Protein 9KPJ (pdb70)

Foldseek 3Di:
DVVVLVVLVVVVLVVQQVVFVVLVVVVVVLLVVLVVLVVVLLQPQVDPDDPVVNVVSQQVSCVVRVQFFKKFKDFPVDQPRGWIWGDDPPGIDIDHDNCSCVDPQQVVQQVVQFKAKADWDWDQGPVRHTFIWMKIKHFRADPVRPHGGIMMIITGGLVSCCVSAPDVDFFKFKADDQQQTCDGNPVVRHRPHCCVQVVVWNVVSVVVSVCQQVQAKDWDWDQHPVVSAIKIKIKGWAFSNHPGDDPNGGIMMMMGIDGSCVSVVVD

Solvent-accessible surface area: 13847 Å² total; per-residue (Å²): 133,94,208,68,85,84,107,35,53,98,100,15,22,159,57,3,53,68,59,2,79,140,29,2,109,79,0,62,28,31,5,76,105,6,36,86,33,2,22,85,6,51,107,64,0,25,102,153,49,159,82,89,94,7,5,81,40,0,62,87,8,0,117,82,12,82,14,1,5,0,2,10,0,15,11,101,121,79,140,64,0,44,0,7,0,10,69,37,120,144,89,15,94,69,53,121,43,106,71,21,3,132,50,123,58,0,88,60,0,6,174,46,92,33,52,0,21,17,114,16,64,85,64,146,17,42,88,58,52,93,29,0,0,0,26,1,4,8,8,0,40,40,126,123,64,133,110,20,32,0,0,0,17,0,6,1,8,0,46,30,0,46,85,7,0,34,127,141,94,77,39,2,24,0,7,0,40,161,0,53,0,0,16,5,42,60,183,70,9,31,48,83,50,7,52,86,22,20,149,75,25,79,171,9,6,85,60,9,41,71,16,10,142,109,38,55,128,23,40,21,61,19,92,8,38,106,48,136,81,86,7,0,15,0,2,16,15,11,95,2,5,8,197,34,159,14,136,27,19,95,12,4,0,0,4,7,30,59,32,32,67,106,17,33,121,158,115

Sequence (267 aa):
NSRVKEILKENTLRSMQDSLHFKVKEVQGVLENTYTSMGIVKEMLPKDTKREIKIHLLKNFILANSHVAGVSMFFKNREDLRLTLLRDNDTIKLMENPSLGNNPLAQKAMKNKEISKSLPYYRKMPNGAEVYGVDILLPLLNENAQEVVGALMVFISIDSFSNEITKNRSDLFLIGVKGKVLLSANKSLQDKPIAEIYKSVPKATNEVLTILENGSKATLEYLDPFSHKENFLAVETFKMLGKAESKDNLNWMIALIIEKDKVYEQV

Radius of gyration: 21.14 Å; Cα contacts (8 Å, |Δi|>4): 479; chains: 1; bounding box: 28×68×46 Å

Nearest PDB structures (foldseek):
  6e09-assembly1_A  TM=9.921E-01  e=9.652E-52  Helicobacter pylori SS1
  6e09-assembly1_D  TM=9.874E-01  e=4.717E-51  Helicobacter pylori SS1
  6e0a-assembly1_B  TM=9.853E-01  e=2.305E-50  Helicobacter pylori SS1
  6e09-assembly2_C  TM=9.854E-01  e=9.146E-49  Helicobacter pylori SS1
  6e0a-assembly1_A  TM=9.833E-01  e=3.695E-48  Helicobacter pylori SS1

B-factor: mean 37.5, std 19.99, range [10.76, 122.81]

Structure (mmCIF, N/CA/C/O backbone):
data_9KPJ
#
_entry.id   9KPJ
#
_cell.length_a   29.586
_cell.length_b   168.571
_cell.length_c   132.206
_cell.angle_alpha   90.00
_cell.angle_beta   90.00
_cell.angle_gamma   90.00
#
_symmetry.space_group_name_H-M   'C 2 2 21'
#
loop_
_entity.id
_entity.type
_entity.pdbx_description
1 polymer 'Methyl-accepting chemotaxis protein TlpA'
2 non-polymer INDOLE
3 non-polymer 1,2-ETHANEDIOL
4 water water
#
loop_
_atom_site.group_PDB
_atom_site.id
_atom_site.type_symbol
_atom_site.label_atom_id
_atom_site.label_alt_id
_atom_site.label_comp_id
_atom_site.label_asym_id
_atom_site.label_entity_id
_atom_site.label_seq_id
_atom_site.pdbx_PDB_ins_code
_atom_site.Cartn_x
_atom_site.Cartn_y
_atom_site.Cartn_z
_atom_site.occupancy
_atom_site.B_iso_or_equiv
_atom_site.auth_seq_id
_atom_site.auth_comp_id
_atom_site.auth_asym_id
_atom_site.auth_atom_id
_atom_site.pdbx_PDB_model_num
ATOM 1 N N . ASN A 1 25 ? -5.327 -67.941 35.049 1.00 68.02 4 ASN A N 1
ATOM 2 C CA . ASN A 1 25 ? -5.220 -67.531 33.651 1.00 73.74 4 ASN A CA 1
ATOM 3 C C . ASN A 1 25 ? -6.278 -66.480 33.312 1.00 78.29 4 ASN A C 1
ATOM 4 O O . ASN A 1 25 ? -6.094 -65.666 32.403 1.00 81.91 4 ASN A O 1
ATOM 9 N N . SER A 1 26 ? -7.400 -66.514 34.035 1.00 73.15 5 SER A N 1
ATOM 10 C CA . SER A 1 26 ? -8.319 -65.382 34.000 1.00 63.16 5 SER A CA 1
ATOM 11 C C . SER A 1 26 ? -7.649 -64.137 34.567 1.00 57.69 5 SER A C 1
ATOM 12 O O . SER A 1 26 ? -7.851 -63.021 34.067 1.00 48.18 5 SER A O 1
ATOM 15 N N . ARG A 1 27 ? -6.837 -64.310 35.612 1.00 55.63 6 ARG A N 1
ATOM 16 C CA . ARG A 1 27 ? -6.048 -63.198 36.114 1.00 60.95 6 ARG A CA 1
ATOM 17 C C . ARG A 1 27 ? -4.937 -62.814 35.147 1.00 54.87 6 ARG A C 1
ATOM 18 O O . ARG A 1 27 ? -4.481 -61.668 35.173 1.00 53.18 6 ARG A O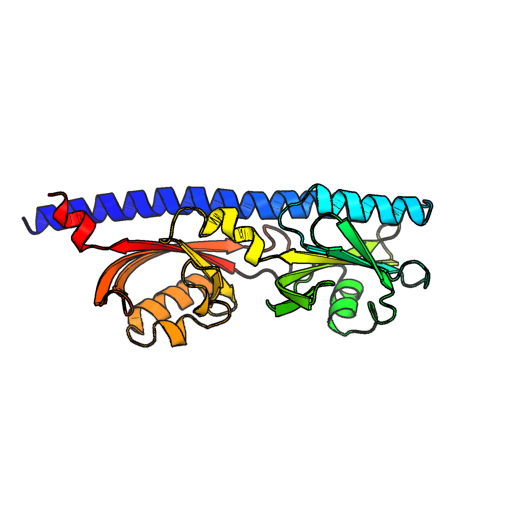 1
ATOM 26 N N . VAL A 1 28 ? -4.502 -63.744 34.293 1.00 51.85 7 VAL A N 1
ATOM 27 C CA . VAL A 1 28 ? -3.553 -63.410 33.232 1.00 50.86 7 VAL A CA 1
ATOM 28 C C . VAL A 1 28 ? -4.179 -62.419 32.258 1.00 45.24 7 VAL A C 1
ATOM 29 O O . VAL A 1 28 ? -3.620 -61.350 31.985 1.00 47.45 7 VAL A O 1
ATOM 33 N N . LYS A 1 29 ? -5.351 -62.765 31.721 1.00 45.83 8 LYS A N 1
ATOM 34 C CA . LYS A 1 29 ? -6.059 -61.868 30.816 1.00 45.22 8 LYS A CA 1
ATOM 35 C C . LYS A 1 29 ? -6.316 -60.513 31.464 1.00 40.57 8 LYS A C 1
ATOM 36 O O . LYS A 1 29 ? -6.190 -59.469 30.811 1.00 35.99 8 LYS A O 1
ATOM 42 N N . GLU A 1 30 ? -6.671 -60.504 32.752 1.00 33.26 9 GLU A N 1
ATOM 43 C CA . GLU A 1 30 ? -7.009 -59.240 33.389 1.00 30.04 9 GLU A CA 1
ATOM 44 C C . GLU A 1 30 ? -5.796 -58.316 33.451 1.00 24.23 9 GLU A C 1
ATOM 45 O O . GLU A 1 30 ? -5.920 -57.102 33.246 1.00 24.25 9 GLU A O 1
ATOM 51 N N . ILE A 1 31 ? -4.609 -58.869 33.703 1.00 30.28 10 ILE A N 1
ATOM 52 C CA . ILE A 1 31 ? -3.435 -57.999 33.786 1.00 35.59 10 ILE A CA 1
ATOM 53 C C . ILE A 1 31 ? -2.923 -57.615 32.389 1.00 28.79 10 ILE A C 1
ATOM 54 O O . ILE A 1 31 ? -2.402 -56.508 32.196 1.00 26.77 10 ILE A O 1
ATOM 59 N N . LEU A 1 32 ? -3.082 -58.501 31.404 1.00 28.89 11 LEU A N 1
ATOM 60 C CA . LEU A 1 32 ? -2.858 -58.144 30.007 1.00 30.36 11 LEU A CA 1
ATOM 61 C C . LEU A 1 32 ? -3.769 -57.005 29.583 1.00 21.29 11 LEU A C 1
ATOM 62 O O . LEU A 1 32 ? -3.327 -56.036 28.954 1.00 24.34 11 LEU A O 1
ATOM 67 N N . LYS A 1 33 ? -5.059 -57.129 29.896 1.00 18.70 12 LYS A N 1
ATOM 68 C CA . LYS A 1 33 ? -6.023 -56.094 29.547 1.00 20.70 12 LYS A CA 1
ATOM 69 C C . LYS A 1 33 ? -5.650 -54.750 30.165 1.00 22.29 12 LYS A C 1
ATOM 70 O O . LYS A 1 33 ? -5.702 -53.712 29.492 1.00 15.30 12 LYS A O 1
ATOM 76 N N . GLU A 1 34 ? -5.313 -54.740 31.461 1.00 19.93 13 GLU A N 1
ATOM 77 C CA . GLU A 1 34 ? -4.961 -53.483 32.118 1.00 19.47 13 GLU A CA 1
ATOM 78 C C . GLU A 1 34 ? -3.784 -52.819 31.414 1.00 18.85 13 GLU A C 1
ATOM 79 O O . GLU A 1 34 ? -3.803 -51.608 31.142 1.00 16.60 13 GLU A O 1
ATOM 85 N N . ASN A 1 35 ? -2.736 -53.606 31.149 1.00 19.29 14 ASN A N 1
ATOM 86 C CA . ASN A 1 35 ? -1.531 -53.113 30.490 1.00 23.95 14 ASN A CA 1
ATOM 87 C C . ASN A 1 35 ? -1.847 -52.552 29.112 1.00 22.26 14 ASN A C 1
ATOM 88 O O . ASN A 1 35 ? -1.366 -51.474 28.744 1.00 17.04 14 ASN A O 1
ATOM 93 N N . THR A 1 36 ? -2.662 -53.273 28.344 1.00 19.06 15 THR A N 1
ATOM 94 C CA . THR A 1 36 ? -3.041 -52.836 27.002 1.00 22.24 15 THR A CA 1
ATOM 95 C C . THR A 1 36 ? -3.867 -51.557 27.047 1.00 16.35 15 THR A C 1
ATOM 96 O O . THR A 1 36 ? -3.648 -50.635 26.255 1.00 20.60 15 THR A O 1
ATOM 100 N N . LEU A 1 37 ? -4.856 -51.505 27.947 1.00 16.31 16 LEU A N 1
ATOM 101 C CA . LEU A 1 37 ? -5.699 -50.323 28.058 1.00 14.40 16 LEU A CA 1
ATOM 102 C C . LEU A 1 37 ? -4.880 -49.094 28.450 1.00 15.27 16 LEU A C 1
ATOM 103 O O . LEU A 1 37 ? -5.065 -48.013 27.891 1.00 16.42 16 LEU A O 1
ATOM 108 N N . ARG A 1 38 ? -3.989 -49.232 29.433 1.00 13.42 17 ARG A N 1
ATOM 109 C CA . ARG A 1 38 ? -3.147 -48.099 29.821 1.00 20.41 17 ARG A CA 1
ATOM 110 C C . ARG A 1 38 ? -2.281 -47.610 28.655 1.00 18.69 17 ARG A C 1
ATOM 111 O O . ARG A 1 38 ? -2.177 -46.402 28.407 1.00 18.19 17 ARG A O 1
ATOM 119 N N . SER A 1 39 ? -1.623 -48.529 27.944 1.00 12.80 18 SER A N 1
ATOM 120 C CA . SER A 1 39 ? -0.803 -48.107 26.814 1.00 17.31 18 SER A CA 1
ATOM 121 C C . SER A 1 39 ? -1.634 -47.455 25.714 1.00 21.26 18 SER A C 1
ATOM 122 O O . SER A 1 39 ? -1.142 -46.538 25.050 1.00 17.59 18 SER A O 1
ATOM 125 N N . MET A 1 40 ? -2.895 -47.896 25.525 1.00 17.83 19 M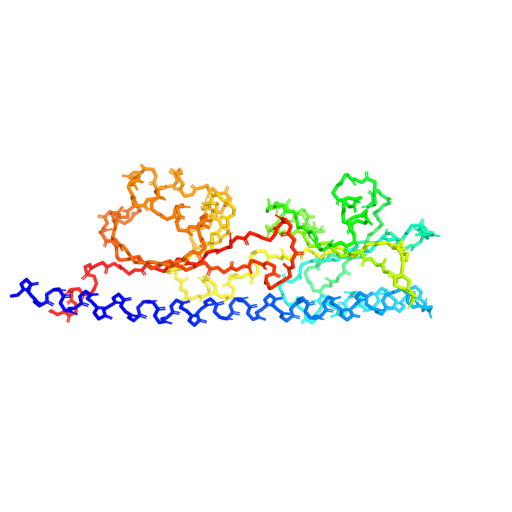ET A N 1
ATOM 126 C CA . MET A 1 40 ? -3.802 -47.244 24.574 1.00 15.52 19 MET A CA 1
ATOM 127 C C . MET A 1 40 ? -4.101 -45.824 25.000 1.00 16.80 19 MET A C 1
ATOM 128 O O . MET A 1 40 ? -4.121 -44.911 24.171 1.00 15.61 19 MET A O 1
ATOM 133 N N . GLN A 1 41 ? -4.316 -45.615 26.300 1.00 12.79 20 GLN A N 1
ATOM 134 C CA . GLN A 1 41 ? -4.556 -44.269 26.785 1.00 18.13 20 GLN A CA 1
ATOM 135 C C . GLN A 1 41 ? -3.331 -43.391 26.607 1.00 18.10 20 GLN A C 1
ATOM 136 O O . GLN A 1 41 ? -3.471 -42.217 26.250 1.00 16.79 20 GLN A O 1
ATOM 142 N N . ASP A 1 42 ? -2.128 -43.932 26.849 1.00 16.54 21 ASP A N 1
ATOM 143 C CA . ASP A 1 42 ? -0.899 -43.176 26.604 1.00 19.26 21 ASP A CA 1
ATOM 144 C C . ASP A 1 42 ? -0.756 -42.825 25.129 1.00 17.75 21 ASP A C 1
ATOM 145 O O . ASP A 1 42 ? -0.436 -41.684 24.773 1.00 18.12 21 ASP A O 1
ATOM 150 N N . SER A 1 43 ? -0.938 -43.815 24.259 1.00 11.96 22 SER A N 1
ATOM 151 C CA . SER A 1 43 ? -0.792 -43.590 22.826 1.00 15.36 22 SER A CA 1
ATOM 152 C C . SER A 1 43 ? -1.806 -42.579 22.325 1.00 15.20 22 SER A C 1
ATOM 153 O O . SER A 1 43 ? -1.488 -41.733 21.483 1.00 16.91 22 SER A O 1
ATOM 156 N N . LEU A 1 44 ? -3.037 -42.672 22.831 1.00 11.67 23 LEU A N 1
ATOM 157 C CA . LEU A 1 44 ? -4.104 -41.775 22.424 1.00 16.19 23 LEU A CA 1
ATOM 158 C C . LEU A 1 44 ? -3.826 -40.356 22.898 1.00 13.57 23 LEU A C 1
ATOM 159 O O . LEU A 1 44 ? -4.062 -39.394 22.160 1.00 18.06 23 LEU A O 1
ATOM 164 N N . HIS A 1 45 ? -3.306 -40.203 24.113 1.00 14.12 24 HIS A N 1
ATOM 165 C CA . HIS A 1 45 ? -3.026 -38.859 24.610 1.00 19.75 24 HIS A CA 1
ATOM 166 C C . HIS A 1 45 ? -1.941 -38.169 23.787 1.00 19.01 24 HIS A C 1
ATOM 167 O O . HIS A 1 45 ? -2.051 -36.969 23.484 1.00 20.51 24 HIS A O 1
ATOM 174 N N . PHE A 1 46 ? -0.892 -38.896 23.392 1.00 16.18 25 PHE A N 1
ATOM 175 C CA . PHE A 1 46 ? 0.106 -38.277 22.519 1.00 18.73 25 PHE A CA 1
ATOM 176 C C . PHE A 1 46 ? -0.520 -37.897 21.180 1.00 18.54 25 PHE A C 1
ATOM 177 O O . PHE A 1 46 ? -0.188 -36.854 20.600 1.00 18.21 25 PHE A O 1
ATOM 185 N N . LYS A 1 47 ? -1.444 -38.719 20.682 1.00 17.82 26 LYS A N 1
ATOM 186 C CA . LYS A 1 47 ? -2.092 -38.418 19.408 1.00 17.16 26 LYS A CA 1
ATOM 187 C C . LYS A 1 47 ? -2.996 -37.189 19.536 1.00 16.92 26 LYS A C 1
ATOM 188 O O . LYS A 1 47 ? -2.988 -36.312 18.658 1.00 21.29 26 LYS A O 1
ATOM 194 N N . VAL A 1 48 ? -3.759 -37.086 20.633 1.00 14.58 27 VAL A N 1
ATOM 195 C CA . VAL A 1 48 ? -4.553 -35.871 20.881 1.00 20.38 27 VAL A CA 1
ATOM 196 C C . VAL A 1 48 ? -3.658 -34.635 20.971 1.00 19.98 27 VAL A C 1
ATOM 197 O O . VAL A 1 48 ? -3.976 -33.564 20.424 1.00 20.08 27 VAL A O 1
ATOM 201 N N . LYS A 1 49 ? -2.538 -34.748 21.682 1.00 20.33 28 LYS A N 1
ATOM 202 C CA . LYS A 1 49 ? -1.609 -33.629 21.748 1.00 23.57 28 LYS A CA 1
ATOM 203 C C . LYS A 1 49 ? -1.117 -33.236 20.354 1.00 23.43 28 LYS A C 1
ATOM 204 O O . LYS A 1 49 ? -1.011 -32.049 20.045 1.00 20.64 28 LYS A O 1
ATOM 210 N N . GLU A 1 50 ? -0.867 -34.213 19.483 1.00 22.49 29 GLU A N 1
ATOM 211 C CA . GLU A 1 50 ? -0.430 -33.904 18.123 1.00 24.13 29 GLU A CA 1
ATOM 212 C C . GLU A 1 50 ? -1.498 -33.109 17.362 1.00 27.15 29 GLU A C 1
ATOM 213 O O . GLU A 1 50 ? -1.198 -32.086 16.731 1.00 21.95 29 GLU A O 1
ATOM 219 N N . VAL A 1 51 ? -2.753 -33.568 17.414 1.00 22.11 30 VAL A N 1
ATOM 220 C CA . VAL A 1 51 ? -3.848 -32.916 16.691 1.00 20.24 30 VAL A CA 1
ATOM 221 C C . VAL A 1 51 ? -4.135 -31.536 17.279 1.00 26.49 30 VAL A C 1
ATOM 222 O O . VAL A 1 51 ? -4.320 -30.554 16.542 1.00 26.34 30 VAL A O 1
ATOM 226 N N . GLN A 1 52 ? -4.168 -31.430 18.609 1.00 24.69 31 GLN A N 1
ATOM 227 C CA . GLN A 1 52 ? -4.326 -30.120 19.237 1.00 22.82 31 GLN A CA 1
ATOM 228 C C . GLN A 1 52 ? -3.243 -29.155 18.789 1.00 27.65 31 GLN A C 1
ATOM 229 O O . GLN A 1 52 ? -3.526 -27.985 18.509 1.00 31.08 31 GLN A O 1
ATOM 235 N N . GLY A 1 53 ? -1.993 -29.621 18.737 1.00 21.68 32 GLY A N 1
ATOM 236 C CA . GLY A 1 53 ? -0.903 -28.734 18.385 1.00 27.34 32 GLY A CA 1
ATOM 237 C C . GLY A 1 53 ? -1.011 -28.230 16.965 1.00 34.47 32 GLY A C 1
ATOM 238 O O . GLY A 1 53 ? -0.611 -27.096 16.671 1.00 30.19 32 GLY A O 1
ATOM 239 N N . VAL A 1 54 ? -1.549 -29.061 16.070 1.00 28.38 33 VAL A N 1
ATOM 240 C CA . VAL A 1 54 ? -1.818 -28.622 14.706 1.00 32.86 33 VAL A CA 1
ATOM 241 C C . VAL A 1 54 ? -2.838 -27.494 14.714 1.00 30.82 33 VAL A C 1
ATOM 242 O O . VAL A 1 54 ? -2.662 -26.475 14.044 1.00 26.94 33 VAL A O 1
ATOM 246 N N . LEU A 1 55 ? -3.927 -27.674 15.465 1.00 25.38 34 LEU A N 1
ATOM 247 C CA . LEU A 1 55 ? -4.950 -26.639 15.570 1.00 26.24 34 LEU A CA 1
ATOM 248 C C . LEU A 1 55 ? -4.390 -25.373 16.206 1.00 28.40 34 LEU A C 1
ATOM 249 O O . LEU A 1 55 ? -4.595 -24.273 15.687 1.00 23.30 34 LEU A O 1
ATOM 254 N N . GLU A 1 56 ? -3.677 -25.510 17.332 1.00 27.52 35 GLU A N 1
ATOM 255 C CA . GLU A 1 56 ? -3.144 -24.345 18.033 1.00 30.57 35 GLU A CA 1
ATOM 256 C C . GLU A 1 56 ? -2.212 -23.527 17.146 1.00 34.36 35 GLU A C 1
ATOM 257 O O . GLU A 1 56 ? -2.260 -22.290 17.160 1.00 32.81 35 GLU A O 1
ATOM 263 N N . ASN A 1 57 ? -1.342 -24.198 16.384 1.00 29.80 36 ASN A N 1
ATOM 264 C CA . ASN A 1 57 ? -0.443 -23.481 15.492 1.00 28.73 36 ASN A CA 1
ATOM 265 C C . ASN A 1 57 ? -1.222 -22.719 14.437 1.00 29.70 36 ASN A C 1
ATOM 266 O O . ASN A 1 57 ? -0.899 -21.566 14.134 1.00 28.84 36 ASN A O 1
ATOM 271 N N . THR A 1 58 ? -2.257 -23.345 13.873 1.00 24.66 37 THR A N 1
ATOM 272 C CA . THR A 1 58 ? -3.112 -22.640 12.925 1.00 31.97 37 THR A CA 1
ATOM 273 C C . THR A 1 58 ? -3.782 -21.436 13.575 1.00 30.97 37 THR A C 1
ATOM 274 O O . THR A 1 58 ? -3.794 -20.340 13.001 1.00 30.30 37 THR A O 1
ATOM 278 N N . TYR A 1 59 ? -4.310 -21.607 14.792 1.00 32.24 38 TYR A N 1
ATOM 279 C CA . TYR A 1 59 ? -4.929 -20.480 15.490 1.00 34.06 38 TYR A CA 1
ATOM 280 C C . TYR A 1 59 ? -3.931 -19.357 15.735 1.00 31.01 38 TYR A C 1
ATOM 281 O O . TYR A 1 59 ? -4.274 -18.173 15.604 1.00 35.25 38 TYR A O 1
ATOM 290 N N . THR A 1 60 ? -2.696 -19.701 16.119 1.00 29.03 39 THR A N 1
ATOM 291 C CA . THR A 1 60 ? -1.664 -18.677 16.277 1.00 33.61 39 THR A CA 1
ATOM 292 C C . THR A 1 60 ? -1.398 -17.966 14.956 1.00 35.25 39 THR A C 1
ATOM 293 O O . THR A 1 60 ? -1.270 -16.734 14.918 1.00 34.12 39 THR A O 1
ATOM 297 N N . SER A 1 61 ? -1.319 -18.726 13.860 1.00 29.82 40 SER A N 1
ATOM 298 C CA . SER A 1 61 ? -1.120 -18.114 12.556 1.00 32.09 40 SER A CA 1
ATOM 299 C C . SER A 1 61 ? -2.283 -17.201 12.199 1.00 33.02 40 SER A C 1
ATOM 300 O O . SER A 1 61 ? -2.078 -16.093 11.695 1.00 36.34 40 SER A O 1
ATOM 303 N N . MET A 1 62 ? -3.512 -17.648 12.463 1.00 33.72 41 MET A N 1
ATOM 304 C CA . MET A 1 62 ? -4.682 -16.809 12.226 1.00 32.88 41 MET A CA 1
ATOM 305 C C . MET A 1 62 ? -4.616 -15.524 13.037 1.00 33.91 41 MET A C 1
ATOM 306 O O . MET A 1 62 ? -4.968 -14.451 12.535 1.00 35.03 41 MET A O 1
ATOM 311 N N . GLY A 1 63 ? -4.198 -15.621 14.305 1.00 29.70 42 GLY A N 1
ATOM 312 C CA . GLY A 1 63 ? -4.083 -14.434 15.141 1.00 31.49 42 GLY A CA 1
ATOM 313 C C . GLY A 1 63 ? -3.160 -13.386 14.541 1.00 37.27 42 GLY A C 1
ATOM 314 O O . GLY A 1 63 ? -3.431 -12.184 14.625 1.00 35.12 42 GLY A O 1
ATOM 315 N N . ILE A 1 64 ? -2.072 -13.830 13.904 1.00 38.89 43 ILE A N 1
ATOM 316 C CA . ILE A 1 64 ? -1.132 -12.896 13.288 1.00 39.03 43 ILE A CA 1
ATOM 317 C C . ILE A 1 64 ? -1.730 -12.282 12.027 1.00 38.46 43 ILE A C 1
ATOM 318 O O . ILE A 1 64 ? -1.555 -11.088 11.756 1.00 38.43 43 ILE A O 1
ATOM 323 N N . VAL A 1 65 ? -2.431 -13.085 11.227 1.00 35.77 44 VAL A N 1
ATOM 324 C CA . VAL A 1 65 ? -3.119 -12.538 10.062 1.00 36.15 44 VAL A CA 1
ATOM 325 C C . VAL A 1 65 ? -4.188 -11.548 10.506 1.00 40.51 44 VAL A C 1
ATOM 326 O O . VAL A 1 65 ? -4.352 -10.471 9.910 1.00 39.41 44 VAL A O 1
ATOM 330 N N . LYS A 1 66 ? -4.900 -11.875 11.588 1.00 33.56 45 LYS A N 1
ATOM 331 C CA . LYS A 1 66 ? -5.970 -11.003 12.057 1.00 42.56 45 LYS A CA 1
ATOM 332 C C . LYS A 1 66 ? -5.452 -9.607 12.389 1.00 42.01 45 LYS A C 1
ATOM 333 O O . LYS A 1 66 ? -6.131 -8.611 12.115 1.00 45.01 45 LYS A O 1
ATOM 339 N N . GLU A 1 67 ? -4.243 -9.512 12.962 1.00 42.81 46 GLU A N 1
ATOM 340 C CA . GLU A 1 67 ? -3.652 -8.213 13.291 1.00 49.29 46 GLU A CA 1
ATOM 341 C C . GLU A 1 67 ? -3.150 -7.484 12.051 1.00 45.25 46 GLU A C 1
ATOM 342 O O . GLU A 1 67 ? -3.252 -6.256 11.968 1.00 45.23 46 GLU A O 1
ATOM 348 N N . MET A 1 68 ? -2.577 -8.215 11.096 1.00 41.56 47 MET A N 1
ATOM 349 C CA . MET A 1 68 ? -1.930 -7.566 9.964 1.00 47.45 47 MET A CA 1
ATOM 350 C C . MET A 1 68 ? -2.924 -7.108 8.901 1.00 44.60 47 MET A C 1
ATOM 351 O O . MET A 1 68 ? -2.704 -6.069 8.276 1.00 43.39 47 MET A O 1
ATOM 356 N N . LEU A 1 69 ? -4.013 -7.849 8.694 1.00 39.88 48 LEU A N 1
ATOM 357 C CA . LEU A 1 69 ? -4.949 -7.520 7.618 1.00 42.37 48 LEU A CA 1
ATOM 358 C C . LEU A 1 69 ? -5.543 -6.115 7.696 1.00 43.76 48 LEU A C 1
ATOM 359 O O . LEU A 1 69 ? -5.717 -5.502 6.624 1.00 39.04 48 LEU A O 1
ATOM 364 N N . PRO A 1 70 ? -5.904 -5.563 8.858 1.00 36.69 49 PRO A N 1
ATOM 365 C CA . PRO A 1 70 ? -6.561 -4.249 8.871 1.00 43.06 49 PRO A CA 1
ATOM 366 C C . PRO A 1 70 ? -5.611 -3.066 8.785 1.00 44.92 49 PRO A C 1
ATOM 367 O O . PRO A 1 70 ? -6.087 -1.927 8.730 1.00 45.16 49 PRO A O 1
ATOM 371 N N . LYS A 1 71 ? -4.299 -3.289 8.777 1.00 47.19 50 LYS A N 1
ATOM 372 C CA . LYS A 1 71 ? -3.357 -2.193 8.610 1.00 43.31 50 LYS A CA 1
ATOM 373 C C . LYS A 1 71 ? -3.406 -1.661 7.178 1.00 36.93 50 LYS A C 1
ATOM 374 O O . LYS A 1 71 ? -3.825 -2.348 6.245 1.00 36.58 50 LYS A O 1
ATOM 380 N N . ASP A 1 72 ? -2.959 -0.418 7.010 1.00 40.43 51 ASP A N 1
ATOM 381 C CA . ASP A 1 72 ? -2.994 0.238 5.709 1.00 34.50 51 ASP A CA 1
ATOM 382 C C . ASP A 1 72 ? -1.945 -0.380 4.791 1.00 40.66 51 ASP A C 1
ATOM 383 O O . ASP A 1 72 ? -0.773 0.007 4.831 1.00 45.58 51 ASP A O 1
ATOM 388 N N . THR A 1 73 ? -2.347 -1.361 3.981 1.00 39.16 52 THR A N 1
ATOM 389 C CA . THR A 1 73 ? -1.450 -2.037 3.053 1.00 35.58 52 THR A CA 1
ATOM 390 C C . THR A 1 73 ? -2.094 -2.089 1.672 1.00 39.07 52 THR A C 1
ATOM 391 O O . THR A 1 73 ? -3.298 -1.859 1.516 1.00 39.30 52 THR A O 1
ATOM 395 N N . LYS A 1 74 ? -1.269 -2.371 0.662 1.00 40.89 53 LYS A N 1
ATOM 396 C CA . LYS A 1 74 ? -1.789 -2.594 -0.681 1.00 34.67 53 LYS A CA 1
ATOM 397 C C . LYS A 1 74 ? -2.719 -3.799 -0.695 1.00 40.23 53 LYS A C 1
ATOM 398 O O . LYS A 1 74 ? -2.580 -4.732 0.106 1.00 32.80 53 LYS A O 1
ATOM 404 N N . ARG A 1 75 ? -3.684 -3.771 -1.619 1.00 40.85 54 ARG A N 1
ATOM 405 C CA . ARG A 1 75 ? -4.582 -4.910 -1.773 1.00 41.83 54 ARG A CA 1
ATOM 406 C C . ARG A 1 75 ? -3.798 -6.173 -2.107 1.00 43.67 54 ARG A C 1
ATOM 407 O O . ARG A 1 75 ? -4.061 -7.243 -1.547 1.00 42.25 54 ARG A O 1
ATOM 415 N N . GLU A 1 76 ? -2.797 -6.052 -2.987 1.00 45.52 55 GLU A N 1
ATOM 416 C CA . GLU A 1 76 ? -1.974 -7.196 -3.369 1.00 42.21 55 GLU A CA 1
ATOM 417 C C . GLU A 1 76 ? -1.165 -7.736 -2.192 1.00 39.66 55 GLU A C 1
ATOM 418 O O . GLU A 1 76 ? -0.917 -8.950 -2.111 1.00 34.22 55 GLU A O 1
ATOM 424 N N . ILE A 1 77 ? -0.734 -6.859 -1.282 1.00 37.92 56 ILE A N 1
ATOM 425 C CA . ILE A 1 77 ? -0.043 -7.323 -0.082 1.00 38.55 56 ILE A CA 1
ATOM 426 C C . ILE A 1 77 ? -0.978 -8.148 0.790 1.00 36.95 56 ILE A C 1
ATOM 427 O O . ILE A 1 77 ? -0.580 -9.186 1.336 1.00 35.92 56 ILE A O 1
ATOM 432 N N . LYS A 1 78 ? -2.225 -7.691 0.959 1.00 33.28 57 LYS A N 1
ATOM 433 C CA . LYS A 1 78 ? -3.205 -8.473 1.711 1.00 36.71 57 LYS A CA 1
ATOM 434 C C . LYS A 1 78 ? -3.438 -9.834 1.061 1.00 39.54 57 LYS A C 1
ATOM 435 O O . LYS A 1 78 ? -3.465 -10.866 1.744 1.00 34.67 57 LYS A O 1
ATOM 441 N N . ILE A 1 79 ? -3.612 -9.854 -0.264 1.00 34.12 58 ILE A N 1
ATOM 442 C CA . ILE A 1 79 ? -3.860 -11.120 -0.957 1.00 31.87 58 ILE A CA 1
ATOM 443 C C . ILE A 1 79 ? -2.694 -12.079 -0.751 1.00 36.21 58 ILE A C 1
ATOM 444 O O . ILE A 1 79 ? -2.884 -13.262 -0.433 1.00 37.47 58 ILE A O 1
ATOM 449 N N . HIS A 1 80 ? -1.467 -11.579 -0.918 1.00 36.42 59 HIS A N 1
ATOM 450 C CA . HIS A 1 80 ? -0.296 -12.436 -0.782 1.00 40.47 59 HIS A CA 1
ATOM 451 C C . HIS A 1 80 ? -0.109 -12.911 0.651 1.00 36.30 59 HIS A C 1
ATOM 452 O O . HIS A 1 80 ? 0.401 -14.019 0.870 1.00 36.99 59 HIS A O 1
ATOM 459 N N . LEU A 1 81 ? -0.529 -12.106 1.636 1.00 32.93 60 LEU A N 1
ATOM 460 C CA . LEU A 1 81 ? -0.506 -12.568 3.024 1.00 36.09 60 LEU A CA 1
ATOM 461 C C . LEU A 1 81 ? -1.449 -13.749 3.227 1.00 34.55 60 LEU A C 1
ATOM 462 O O . LEU A 1 81 ? -1.098 -14.731 3.895 1.00 34.14 60 LEU A O 1
ATOM 467 N N . LEU A 1 82 ? -2.654 -13.670 2.657 1.00 33.81 61 LEU A N 1
ATOM 468 C CA . LEU A 1 82 ? -3.607 -14.768 2.786 1.00 35.51 61 LEU A CA 1
ATOM 469 C C . LEU A 1 82 ? -3.141 -16.014 2.033 1.00 36.72 61 LEU A C 1
ATOM 470 O O . LEU A 1 82 ? -3.400 -17.142 2.483 1.00 32.41 61 LEU A O 1
ATOM 475 N N . LYS A 1 83 ? -2.459 -15.836 0.891 1.00 31.76 62 LYS A N 1
ATOM 476 C CA . LYS A 1 83 ? -1.899 -16.982 0.174 1.00 34.33 62 LYS A CA 1
ATOM 477 C C . LYS A 1 83 ? -0.813 -17.669 0.996 1.00 31.27 62 LYS A C 1
ATOM 478 O O . LYS A 1 83 ? -0.801 -18.898 1.129 1.00 35.27 62 LYS A O 1
ATOM 484 N N . ASN A 1 84 ? 0.125 -16.885 1.535 1.00 31.53 63 ASN A N 1
ATOM 485 C CA . ASN A 1 84 ? 1.198 -17.449 2.341 1.00 29.92 63 ASN A CA 1
ATOM 486 C C . ASN A 1 84 ? 0.640 -18.124 3.584 1.00 34.70 63 ASN A C 1
ATOM 487 O O . ASN A 1 84 ? 1.145 -19.170 4.009 1.00 34.97 63 ASN A O 1
ATOM 492 N N . PHE A 1 85 ? -0.412 -17.539 4.171 1.00 32.82 64 PHE A N 1
ATOM 493 C CA . PHE A 1 85 ? -1.087 -18.163 5.303 1.00 31.07 64 PHE A CA 1
ATOM 494 C C . PHE A 1 85 ? -1.542 -19.574 4.955 1.00 33.11 64 PHE A C 1
ATOM 495 O O . PHE A 1 85 ? -1.327 -20.512 5.728 1.00 29.34 64 PHE A O 1
ATOM 503 N N . ILE A 1 86 ? -2.181 -19.738 3.796 1.00 31.37 65 ILE A N 1
ATOM 504 C CA . ILE A 1 86 ? -2.604 -21.064 3.354 1.00 34.33 65 ILE A CA 1
ATOM 505 C C . ILE A 1 86 ? -1.389 -21.964 3.145 1.00 34.62 65 ILE A C 1
ATOM 506 O O . ILE A 1 86 ? -1.360 -23.115 3.596 1.00 28.58 65 ILE A O 1
ATOM 511 N N . LEU A 1 87 ? -0.357 -21.440 2.475 1.00 34.31 66 LEU A N 1
ATOM 512 C CA . LEU A 1 87 ? 0.833 -22.244 2.195 1.00 32.98 66 LEU A CA 1
ATOM 513 C C . LEU A 1 87 ? 1.514 -22.707 3.476 1.00 30.71 66 LEU A C 1
ATOM 514 O O . LEU A 1 87 ? 2.030 -23.827 3.537 1.00 27.65 66 LEU A O 1
ATOM 519 N N . ALA A 1 88 ? 1.537 -21.858 4.504 1.00 33.22 67 ALA A N 1
ATOM 520 C CA . ALA A 1 88 ? 2.167 -22.211 5.773 1.00 38.53 67 ALA A CA 1
ATOM 521 C C . ALA A 1 88 ? 1.320 -23.118 6.658 1.00 36.87 67 ALA A C 1
ATOM 522 O O . ALA A 1 88 ? 1.830 -23.592 7.679 1.00 39.31 67 ALA A O 1
ATOM 524 N N . ASN A 1 89 ? 0.053 -23.366 6.323 1.00 33.62 68 ASN A N 1
ATOM 525 C CA . ASN A 1 89 ? -0.830 -24.171 7.172 1.00 29.50 68 ASN A CA 1
ATOM 526 C C . ASN A 1 89 ? -1.463 -25.289 6.349 1.00 27.79 68 ASN A C 1
ATOM 527 O O . ASN A 1 89 ? -2.468 -25.075 5.661 1.00 24.87 68 ASN A O 1
ATOM 532 N N . SER A 1 90 ? -0.905 -26.495 6.453 1.00 26.27 69 SER A N 1
ATOM 533 C CA . SER A 1 90 ? -1.313 -27.582 5.575 1.00 24.48 69 SER A CA 1
ATOM 534 C C . SER A 1 90 ? -2.745 -28.038 5.829 1.00 26.15 69 SER A C 1
ATOM 535 O O . SER A 1 90 ? -3.328 -28.711 4.972 1.00 27.30 69 SER A O 1
ATOM 538 N N . HIS A 1 91 ? -3.319 -27.708 6.986 1.00 23.55 70 HIS A N 1
ATOM 539 C CA . HIS A 1 91 ? -4.663 -28.146 7.324 1.00 22.23 70 HIS A CA 1
ATOM 540 C C . HIS A 1 91 ? -5.712 -27.097 7.013 1.00 25.41 70 HIS A C 1
ATOM 541 O O . HIS A 1 91 ? -6.885 -27.293 7.338 1.00 24.30 70 HIS A O 1
ATOM 548 N N . VAL A 1 92 ? -5.313 -25.999 6.379 1.00 18.52 71 VAL A N 1
ATOM 549 C CA . VAL A 1 92 ? -6.222 -24.963 5.911 1.00 19.53 71 VAL A CA 1
ATOM 550 C C . VAL A 1 92 ? -6.404 -25.156 4.411 1.00 26.73 71 VAL A C 1
ATOM 551 O O . VAL A 1 92 ? -5.420 -25.256 3.666 1.00 27.50 71 VAL A O 1
ATOM 555 N N . ALA A 1 93 ? -7.658 -25.247 3.967 1.00 22.87 72 ALA A N 1
ATOM 556 C CA . ALA A 1 93 ? -7.942 -25.368 2.540 1.00 23.92 72 ALA A CA 1
ATOM 557 C C . ALA A 1 93 ? -8.465 -24.075 1.921 1.00 27.25 72 ALA A C 1
ATOM 558 O O . ALA A 1 93 ? -8.557 -23.982 0.689 1.00 26.59 72 ALA A O 1
ATOM 560 N N . GLY A 1 94 ? -8.800 -23.073 2.723 1.00 28.77 73 GLY A N 1
ATOM 561 C CA . GLY A 1 94 ? -9.285 -21.828 2.157 1.00 21.14 73 GLY A CA 1
ATOM 562 C C . GLY A 1 94 ? -9.316 -20.751 3.208 1.00 25.19 73 GLY A C 1
ATOM 563 O O . GLY A 1 94 ? -9.294 -21.036 4.407 1.00 25.88 73 GLY A O 1
ATOM 564 N N . VAL A 1 95 ? -9.358 -19.504 2.742 1.00 27.00 74 VAL A N 1
ATOM 565 C CA . VAL A 1 95 ? -9.469 -18.364 3.646 1.00 30.64 74 VAL A CA 1
ATOM 566 C C . VAL A 1 95 ? -10.225 -17.242 2.942 1.00 31.30 74 VAL A C 1
ATOM 567 O O . VAL A 1 95 ? -10.095 -17.034 1.729 1.00 26.63 74 VAL A O 1
ATOM 571 N N . SER A 1 96 ? -11.027 -16.516 3.709 1.00 27.04 75 SER A N 1
ATOM 572 C CA . SER A 1 96 ? -11.763 -15.385 3.173 1.00 26.20 75 SER A CA 1
ATOM 573 C C . SER A 1 96 ? -11.576 -14.187 4.085 1.00 30.55 75 SER A C 1
ATOM 574 O O . SER A 1 96 ? -11.298 -14.325 5.284 1.00 27.68 75 SER A O 1
ATOM 577 N N . MET A 1 97 ? -11.741 -13.007 3.497 1.00 28.02 76 MET A N 1
ATOM 578 C CA . MET A 1 97 ? -11.762 -11.774 4.256 1.00 32.65 76 MET A CA 1
ATOM 579 C C . MET A 1 97 ? -12.945 -10.943 3.793 1.00 34.91 76 MET A C 1
ATOM 580 O O . MET A 1 97 ? -13.336 -10.969 2.620 1.00 31.80 76 MET A O 1
ATOM 585 N N . PHE A 1 98 ? -13.524 -10.226 4.742 1.00 37.69 77 PHE A N 1
ATOM 586 C CA . PHE A 1 98 ? -14.638 -9.334 4.479 1.00 39.68 77 PHE A CA 1
ATOM 587 C C . PHE A 1 98 ? -14.368 -8.043 5.233 1.00 40.01 77 PHE A C 1
ATOM 588 O O . PHE A 1 98 ? -13.952 -8.085 6.395 1.00 37.39 77 PHE A O 1
ATOM 596 N N . PHE A 1 99 ? -14.571 -6.906 4.570 1.00 41.77 78 PHE A N 1
ATOM 597 C CA . PH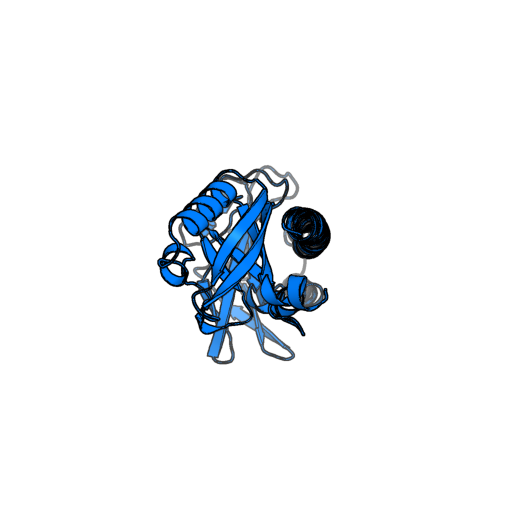E A 1 99 ? -14.446 -5.595 5.193 1.00 43.71 78 PHE A CA 1
ATOM 598 C C . PHE A 1 99 ? -15.757 -4.840 5.020 1.00 40.57 78 PHE A C 1
ATOM 599 O O . PHE A 1 99 ? -16.315 -4.811 3.918 1.00 42.86 78 PHE A O 1
ATOM 607 N N . LYS A 1 100 ? -16.246 -4.237 6.110 1.00 42.01 79 LYS A N 1
ATOM 608 C CA . LYS A 1 100 ? -17.505 -3.493 6.051 1.00 44.15 79 LYS A CA 1
ATOM 609 C C . LYS A 1 100 ? -17.407 -2.315 5.088 1.00 44.43 79 LYS A C 1
ATOM 610 O O . LYS A 1 100 ? -18.344 -2.042 4.328 1.00 46.68 79 LYS A O 1
ATOM 616 N N . ASN A 1 101 ? -16.278 -1.611 5.101 1.00 44.31 80 ASN A N 1
ATOM 617 C CA . ASN A 1 101 ? -16.124 -0.365 4.364 1.00 49.97 80 ASN A CA 1
ATOM 618 C C . ASN A 1 101 ? -15.455 -0.539 3.005 1.00 50.28 80 ASN A C 1
ATOM 619 O O . ASN A 1 101 ? -15.151 0.465 2.354 1.00 52.23 80 ASN A O 1
ATOM 624 N N . ARG A 1 102 ? -15.215 -1.771 2.553 1.00 45.40 81 ARG A N 1
ATOM 625 C CA . ARG A 1 102 ? -14.422 -1.978 1.337 1.00 49.37 81 ARG A CA 1
ATOM 626 C C . ARG A 1 102 ? -14.967 -3.149 0.520 1.00 45.09 81 ARG A C 1
ATOM 627 O O . ARG A 1 102 ? -14.731 -4.318 0.850 1.00 41.76 81 ARG A O 1
ATOM 635 N N . GLU A 1 103 ? -15.669 -2.828 -0.572 1.00 42.09 82 GLU A N 1
ATOM 636 C CA . GLU A 1 103 ? -16.144 -3.864 -1.486 1.00 44.62 82 GLU A CA 1
ATOM 637 C C . GLU A 1 103 ? -15.012 -4.552 -2.243 1.00 49.46 82 GLU A C 1
ATOM 638 O O . GLU A 1 103 ? -15.191 -5.691 -2.696 1.00 51.04 82 GLU A O 1
ATOM 644 N N . ASP A 1 104 ? -13.857 -3.899 -2.392 1.00 43.75 83 ASP A N 1
ATOM 645 C CA . ASP A 1 104 ? -12.723 -4.494 -3.090 1.00 39.45 83 ASP A CA 1
ATOM 646 C C . ASP A 1 104 ? -11.966 -5.522 -2.254 1.00 41.96 83 ASP A C 1
ATOM 647 O O . ASP A 1 104 ? -11.011 -6.122 -2.766 1.00 40.32 83 ASP A O 1
ATOM 652 N N . LEU A 1 105 ? -12.347 -5.735 -0.987 1.00 40.56 84 LEU A N 1
ATOM 653 C CA . LEU A 1 105 ? -11.681 -6.731 -0.151 1.00 39.79 84 LEU A CA 1
ATOM 654 C C . LEU A 1 105 ? -12.686 -7.752 0.370 1.00 43.60 84 LEU A C 1
ATOM 655 O O . LEU A 1 105 ? -12.704 -8.072 1.563 1.00 52.39 84 LEU A O 1
ATOM 660 N N . ARG A 1 106 ? -13.539 -8.252 -0.515 1.00 39.67 85 ARG A N 1
ATOM 661 C CA . ARG A 1 106 ? -14.505 -9.299 -0.200 1.00 43.71 85 ARG A CA 1
ATOM 662 C C . ARG A 1 106 ? -14.120 -10.484 -1.070 1.00 44.33 85 ARG A C 1
ATOM 663 O O . ARG A 1 106 ? -14.691 -10.723 -2.137 1.00 44.68 85 ARG A O 1
ATOM 671 N N . LEU A 1 107 ? -13.126 -11.229 -0.590 1.00 41.06 86 LEU A N 1
ATOM 672 C CA . LEU A 1 107 ? -12.336 -12.140 -1.396 1.00 36.65 86 LEU A CA 1
ATOM 673 C C . LEU A 1 107 ? -12.240 -13.480 -0.696 1.00 39.07 86 LEU A C 1
ATOM 674 O O . LEU A 1 107 ? -12.163 -13.546 0.537 1.00 31.72 86 LEU A O 1
ATOM 679 N N . THR A 1 108 ? -12.232 -14.539 -1.494 1.00 34.31 87 THR A N 1
ATOM 680 C CA . THR A 1 108 ? -12.077 -15.897 -1.005 1.00 33.95 87 THR A CA 1
ATOM 681 C C . THR A 1 108 ? -10.927 -16.548 -1.756 1.00 36.99 87 THR A C 1
ATOM 682 O O . THR A 1 108 ? -10.807 -16.391 -2.974 1.00 35.63 87 THR A O 1
ATOM 686 N N . LEU A 1 109 ? -10.075 -17.257 -1.028 1.00 32.83 88 LEU A N 1
ATOM 687 C CA . LEU A 1 109 ? -8.941 -17.962 -1.607 1.00 31.64 88 LEU A CA 1
ATOM 688 C C . LEU A 1 109 ? -9.070 -19.432 -1.248 1.00 33.10 88 LEU A C 1
ATOM 689 O O . LEU A 1 109 ? -9.274 -19.766 -0.078 1.00 29.42 88 LEU A O 1
ATOM 694 N N . LEU A 1 110 ? -8.973 -20.304 -2.249 1.00 29.00 89 LEU A N 1
ATOM 695 C CA . LEU A 1 110 ? -9.130 -21.738 -2.043 1.00 26.64 89 LEU A CA 1
ATOM 696 C C . LEU A 1 110 ? -7.950 -22.458 -2.662 1.00 27.87 89 LEU A C 1
ATOM 697 O O . LEU A 1 110 ? -7.458 -22.044 -3.715 1.00 26.49 89 LEU A O 1
ATOM 702 N N . ARG A 1 111 ? -7.495 -23.530 -2.008 1.00 24.46 90 ARG A N 1
ATOM 703 C CA . ARG A 1 111 ? -6.513 -24.390 -2.644 1.00 29.15 90 ARG A CA 1
ATOM 704 C C . ARG A 1 111 ? -7.071 -24.902 -3.956 1.00 28.65 90 ARG A C 1
ATOM 705 O O . ARG A 1 111 ? -8.248 -25.269 -4.051 1.00 22.91 90 ARG A O 1
ATOM 713 N N . ASP A 1 112 ? -6.211 -24.920 -4.967 1.00 23.81 91 ASP A N 1
ATOM 714 C CA . ASP A 1 112 ? -6.560 -25.324 -6.309 1.00 24.50 91 ASP A CA 1
ATOM 715 C C . ASP A 1 112 ? -5.416 -26.207 -6.819 1.00 23.78 91 ASP A C 1
ATOM 716 O O . ASP A 1 112 ? -4.686 -25.851 -7.750 1.00 23.75 91 ASP A O 1
ATOM 721 N N . ASN A 1 113 ? -5.260 -27.358 -6.168 1.00 29.10 92 ASN A N 1
ATOM 722 C CA . ASN A 1 113 ? -4.132 -28.265 -6.365 1.00 30.26 92 ASN A CA 1
ATOM 723 C C . ASN A 1 113 ? -2.824 -27.522 -6.094 1.00 31.33 92 ASN A C 1
ATOM 724 O O . ASN A 1 113 ? -2.573 -27.135 -4.952 1.00 28.87 92 ASN A O 1
ATOM 729 N N . ASP A 1 114 ? -1.988 -27.289 -7.110 1.00 33.36 93 ASP A N 1
ATOM 730 C CA . ASP A 1 114 ? -0.690 -26.676 -6.847 1.00 32.35 93 ASP A CA 1
ATOM 731 C C . ASP A 1 114 ? -0.769 -25.186 -6.547 1.00 33.16 93 ASP A C 1
ATOM 732 O O . ASP A 1 114 ? 0.175 -24.642 -5.967 1.00 31.28 93 ASP A O 1
ATOM 737 N N . THR A 1 115 ? -1.842 -24.510 -6.934 1.00 29.92 94 THR A N 1
ATOM 738 C CA . THR A 1 115 ? -1.935 -23.073 -6.731 1.00 30.78 94 THR A CA 1
ATOM 739 C C . THR A 1 115 ? -3.088 -22.735 -5.782 1.00 30.68 94 THR A C 1
ATOM 740 O O . THR A 1 115 ? -3.760 -23.611 -5.225 1.00 26.97 94 THR A O 1
ATOM 744 N N . ILE A 1 116 ? -3.292 -21.435 -5.593 1.00 29.89 95 ILE A N 1
ATOM 745 C CA . ILE A 1 116 ? -4.364 -20.905 -4.766 1.00 32.42 95 ILE A CA 1
ATOM 746 C C . ILE A 1 116 ? -5.214 -19.998 -5.644 1.00 33.68 95 ILE A C 1
ATOM 747 O O . ILE A 1 116 ? -4.699 -19.061 -6.268 1.00 31.22 95 ILE A O 1
ATOM 752 N N . LYS A 1 117 ? -6.506 -20.285 -5.714 1.00 32.16 96 LYS A N 1
ATOM 753 C CA . LYS A 1 117 ? -7.392 -19.558 -6.608 1.00 28.32 96 LYS A CA 1
ATOM 754 C C . LYS A 1 117 ? -8.078 -18.425 -5.859 1.00 36.19 96 LYS A C 1
ATOM 755 O O . LYS A 1 117 ? -8.567 -18.614 -4.737 1.00 28.00 96 LYS A O 1
ATOM 761 N N . LEU A 1 118 ? -8.0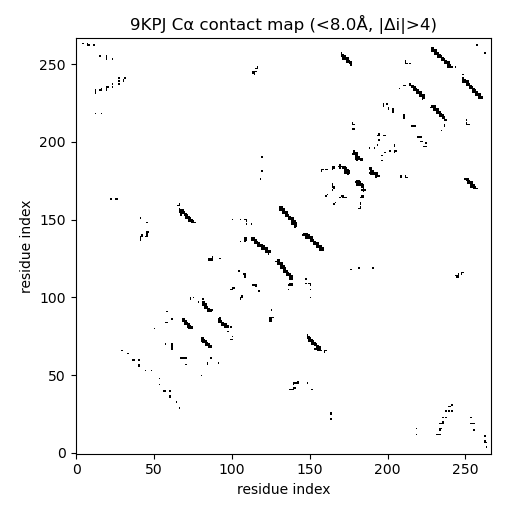98 -17.250 -6.481 1.00 33.46 97 LEU A N 1
ATOM 762 C CA . LEU A 1 118 ? -8.769 -16.071 -5.958 1.00 32.40 97 LEU A CA 1
ATOM 763 C C . LEU A 1 118 ? -10.158 -15.952 -6.577 1.00 35.04 97 LEU A C 1
ATOM 764 O O . LEU A 1 118 ? -10.317 -16.106 -7.790 1.00 34.26 97 LEU A O 1
ATOM 769 N N . MET A 1 119 ? -11.159 -15.663 -5.743 1.00 35.71 98 MET A N 1
ATOM 770 C CA . MET A 1 119 ? -12.529 -15.487 -6.205 1.00 37.19 98 MET A CA 1
ATOM 771 C C . MET A 1 119 ? -13.205 -14.359 -5.439 1.00 41.95 98 MET A C 1
ATOM 772 O O . MET A 1 119 ? -12.963 -14.168 -4.244 1.00 34.79 98 MET A O 1
ATOM 777 N N . GLU A 1 120 ? -14.055 -13.615 -6.152 1.00 40.95 99 GLU A N 1
ATOM 778 C CA . GLU A 1 120 ? -14.931 -12.624 -5.545 1.00 43.97 99 GLU A CA 1
ATOM 779 C C . GLU A 1 120 ? -16.089 -13.306 -4.820 1.00 48.58 99 GLU A C 1
ATOM 780 O O . GLU A 1 120 ? -16.700 -14.247 -5.335 1.00 49.76 99 GLU A O 1
ATOM 786 N N . ASN A 1 121 ? -16.401 -12.815 -3.625 1.00 45.43 100 ASN A N 1
ATOM 787 C CA . ASN A 1 121 ? -17.461 -13.385 -2.794 1.00 50.13 100 ASN A CA 1
ATOM 788 C C . ASN A 1 121 ? -18.221 -12.237 -2.132 1.00 60.38 100 ASN A C 1
ATOM 789 O O . ASN A 1 121 ? -18.051 -11.960 -0.944 1.00 60.17 100 ASN A O 1
ATOM 794 N N . PRO A 1 122 ? -19.080 -11.555 -2.898 1.00 64.54 101 PRO A N 1
ATOM 795 C CA . PRO A 1 122 ? -19.649 -10.292 -2.386 1.00 67.04 101 PRO A CA 1
ATOM 796 C C . PRO A 1 122 ? -20.652 -10.470 -1.255 1.00 66.74 101 PRO A C 1
ATO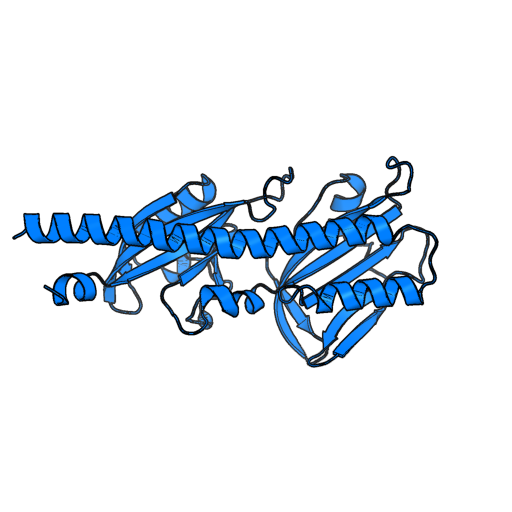M 797 O O . PRO A 1 122 ? -20.806 -9.548 -0.443 1.00 65.53 101 PRO A O 1
ATOM 801 N N . SER A 1 123 ? -21.339 -11.610 -1.163 1.00 68.48 102 SER A N 1
ATOM 802 C CA . SER A 1 123 ? -22.287 -11.850 -0.080 1.00 74.44 102 SER A CA 1
ATOM 803 C C . SER A 1 123 ? -21.614 -12.401 1.177 1.00 65.30 102 SER A C 1
ATOM 804 O O . SER A 1 123 ? -22.308 -12.890 2.079 1.00 68.95 102 SER A O 1
ATOM 807 N N . LEU A 1 124 ? -20.282 -12.300 1.254 1.00 54.77 103 LEU A N 1
ATOM 808 C CA . LEU A 1 124 ? -19.502 -12.923 2.321 1.00 50.66 103 LEU A CA 1
ATOM 809 C C . LEU A 1 124 ? -19.923 -12.443 3.704 1.00 57.87 103 LEU A C 1
ATOM 810 O O . LEU A 1 124 ? -19.876 -13.217 4.668 1.00 60.23 103 LEU A O 1
ATOM 815 N N . GLY A 1 125 ? -20.318 -11.175 3.832 1.00 56.87 104 GLY A N 1
ATOM 816 C CA . GLY A 1 125 ? -20.776 -10.667 5.111 1.00 58.86 104 GLY A CA 1
ATOM 817 C C . GLY A 1 125 ? -22.267 -10.753 5.358 1.00 53.75 104 GLY A C 1
ATOM 818 O O . GLY A 1 125 ? -22.707 -10.558 6.496 1.00 56.08 104 GLY A O 1
ATOM 819 N N . ASN A 1 126 ? -23.057 -11.052 4.323 1.00 51.85 105 ASN A N 1
ATOM 820 C CA . ASN A 1 126 ? -24.514 -10.992 4.388 1.00 57.66 105 ASN A CA 1
ATOM 821 C C . ASN A 1 126 ? -25.139 -12.338 4.752 1.00 63.44 105 ASN A C 1
ATOM 822 O O . ASN A 1 126 ? -26.166 -12.729 4.178 1.00 63.92 105 ASN A O 1
ATOM 827 N N . ASN A 1 127 ? -24.531 -13.068 5.678 1.00 65.18 106 ASN A N 1
ATOM 828 C CA . ASN A 1 127 ? -25.104 -14.286 6.211 1.00 67.92 106 ASN A CA 1
ATOM 829 C C . ASN A 1 127 ? -25.226 -14.161 7.725 1.00 68.61 106 ASN A C 1
ATOM 830 O O . ASN A 1 127 ? -24.474 -13.405 8.349 1.00 65.95 106 ASN A O 1
ATOM 835 N N . PRO A 1 128 ? -26.175 -14.867 8.343 1.00 70.53 107 PRO A N 1
ATOM 836 C CA . PRO A 1 128 ? -26.350 -14.720 9.797 1.00 69.45 107 PRO A CA 1
ATOM 837 C C . PRO A 1 128 ? -25.144 -15.171 10.614 1.00 61.65 107 PRO A C 1
ATOM 838 O O . PRO A 1 128 ? -24.924 -14.644 11.713 1.00 51.76 107 PRO A O 1
ATOM 842 N N . LEU A 1 129 ? -24.345 -16.116 10.112 1.00 59.18 108 LEU A N 1
ATOM 843 C CA . LEU A 1 129 ? -23.206 -16.597 10.890 1.00 64.58 108 LEU A CA 1
ATOM 844 C C . LEU A 1 129 ? -22.058 -15.591 10.909 1.00 60.94 108 LEU A C 1
ATOM 845 O O . LEU A 1 129 ? -21.420 -15.396 11.950 1.00 60.84 108 LEU A O 1
ATOM 850 N N . ALA A 1 130 ? -21.767 -14.961 9.766 1.00 52.66 109 ALA A N 1
ATOM 851 C CA . ALA A 1 130 ? -20.729 -13.935 9.732 1.00 49.91 109 ALA A CA 1
ATOM 852 C C . ALA A 1 130 ? -21.093 -12.764 10.632 1.00 48.98 109 ALA A C 1
ATOM 853 O O . ALA A 1 130 ? -20.239 -12.228 11.348 1.00 46.03 109 ALA A O 1
ATOM 855 N N . GLN A 1 131 ? -22.365 -12.364 10.614 1.00 54.36 110 GLN A N 1
ATOM 856 C CA . GLN A 1 131 ? -22.816 -11.267 11.457 1.00 61.06 110 GLN A CA 1
ATOM 857 C C . GLN A 1 131 ? -22.698 -11.626 12.930 1.00 67.69 110 GLN A C 1
ATOM 858 O O . GLN A 1 131 ? -22.352 -10.776 13.758 1.00 72.92 110 GLN A O 1
ATOM 864 N N . LYS A 1 132 ? -22.985 -12.884 13.271 1.00 68.31 111 LYS A N 1
ATOM 865 C CA . LYS A 1 132 ? -22.800 -13.364 14.638 1.00 71.23 111 LYS A CA 1
ATOM 866 C C . LYS A 1 132 ? -21.395 -13.058 15.144 1.00 67.45 111 LYS A C 1
ATOM 867 O O . LYS A 1 132 ? -21.224 -12.424 16.190 1.00 63.48 111 LYS A O 1
ATOM 873 N N . ALA A 1 133 ? -20.375 -13.476 14.392 1.00 67.40 112 ALA A N 1
ATOM 874 C CA . ALA A 1 133 ? -18.998 -13.243 14.815 1.00 70.47 112 ALA A CA 1
ATOM 875 C C . ALA A 1 133 ? -18.702 -11.753 14.971 1.00 70.96 112 ALA A C 1
ATOM 876 O O . ALA A 1 133 ? -17.983 -11.349 15.893 1.00 73.98 112 ALA A O 1
ATOM 878 N N . MET A 1 134 ? -19.255 -10.917 14.094 1.00 66.49 113 MET A N 1
ATOM 879 C CA . MET A 1 134 ? -18.891 -9.505 14.121 1.00 63.64 113 MET A CA 1
ATOM 880 C C . MET A 1 134 ? -19.640 -8.730 15.197 1.00 68.86 113 MET A C 1
ATOM 881 O O . MET A 1 134 ? -19.102 -7.756 15.740 1.00 67.37 113 MET A O 1
ATOM 886 N N . LYS A 1 135 ? -20.873 -9.132 15.506 1.00 71.90 114 LYS A N 1
ATOM 887 C CA . LYS A 1 135 ? -21.596 -8.513 16.610 1.00 77.51 114 LYS A CA 1
ATOM 888 C C . LYS A 1 135 ? -20.991 -8.918 17.948 1.00 77.93 114 LYS A C 1
ATOM 889 O O . LYS A 1 135 ? -20.840 -8.083 18.847 1.00 79.02 114 LYS A O 1
ATOM 895 N N . ASN A 1 136 ? -20.609 -10.189 18.082 1.00 79.80 115 ASN A N 1
ATOM 896 C CA . ASN A 1 136 ? -20.155 -10.743 19.353 1.00 82.42 115 ASN A CA 1
ATOM 897 C C . ASN A 1 136 ? -18.733 -10.339 19.719 1.00 81.57 115 ASN A C 1
ATOM 898 O O . ASN A 1 136 ? -18.386 -10.379 20.904 1.00 81.89 115 ASN A O 1
ATOM 903 N N . LYS A 1 137 ? -17.905 -9.970 18.737 1.00 78.03 116 LYS A N 1
ATOM 904 C CA . LYS A 1 137 ? -16.471 -9.748 18.952 1.00 78.59 116 LYS A CA 1
ATOM 905 C C . LYS A 1 137 ? -15.779 -11.009 19.474 1.00 80.63 116 LYS A C 1
ATOM 906 O O . LYS A 1 137 ? -14.833 -10.932 20.260 1.00 81.06 116 LYS A O 1
ATOM 912 N N . GLU A 1 138 ? -16.243 -12.182 19.040 1.00 82.31 117 GLU A N 1
ATOM 913 C CA . GLU A 1 138 ? -15.678 -13.437 19.521 1.00 84.53 117 GLU A CA 1
ATOM 914 C C . GLU A 1 138 ? -15.494 -14.420 18.370 1.00 78.59 117 GLU A C 1
ATOM 915 O O . GLU A 1 138 ? -16.126 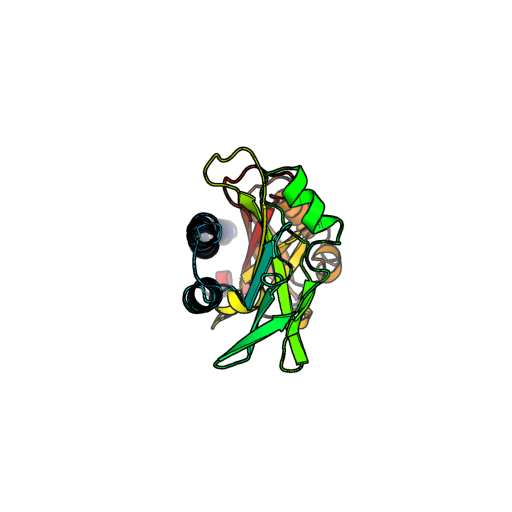-14.312 17.315 1.00 80.19 117 GLU A O 1
ATOM 921 N N . ILE A 1 139 ? -14.610 -15.393 18.601 1.00 65.25 118 ILE A N 1
ATOM 922 C CA . ILE A 1 139 ? -14.355 -16.440 17.624 1.00 57.70 118 ILE A CA 1
ATOM 923 C C . ILE A 1 139 ? -15.598 -17.302 17.462 1.00 52.53 118 ILE A C 1
ATOM 924 O O . ILE A 1 139 ? -16.255 -17.667 18.444 1.00 53.08 118 ILE A O 1
ATOM 929 N N . SER A 1 140 ? -15.932 -17.626 16.215 1.00 44.45 119 SER A N 1
ATOM 930 C CA . SER A 1 140 ? -17.086 -18.452 15.900 1.00 43.29 119 SER A CA 1
ATOM 931 C C . SER A 1 140 ? -16.670 -19.591 14.977 1.00 41.71 119 SER A C 1
ATOM 932 O O . SER A 1 140 ? -15.622 -19.550 14.326 1.00 38.08 119 SER A O 1
ATOM 935 N N . LYS A 1 141 ? -17.533 -20.603 14.914 1.00 41.25 120 LYS A N 1
ATOM 936 C CA . LYS A 1 141 ? -17.251 -21.856 14.235 1.00 42.09 120 LYS A CA 1
ATOM 937 C C . LYS A 1 141 ? -18.525 -22.362 13.576 1.00 41.14 120 LYS A C 1
ATOM 938 O O . LYS A 1 141 ? -19.607 -22.264 14.160 1.00 47.12 120 LYS A O 1
ATOM 944 N N . SER A 1 142 ? -18.398 -22.885 12.357 1.00 34.03 121 SER A N 1
ATOM 945 C CA . SER A 1 142 ? -19.495 -23.563 11.679 1.00 29.75 121 SER A CA 1
ATOM 946 C C . SER A 1 142 ? -19.556 -25.030 12.094 1.00 34.37 121 SER A C 1
ATOM 947 O O . SER A 1 142 ? -18.689 -25.545 12.798 1.00 30.57 121 SER A O 1
ATOM 950 N N . LEU A 1 143 ? -20.578 -25.707 11.632 1.00 37.39 122 LEU A N 1
ATOM 951 C CA . LEU A 1 143 ? -20.592 -27.154 11.740 1.00 35.13 122 LEU A CA 1
ATOM 952 C C . LEU A 1 143 ? -19.879 -27.770 10.538 1.00 30.61 122 LEU A C 1
ATOM 953 O O . LEU A 1 143 ? -19.629 -27.087 9.537 1.00 24.80 122 LEU A O 1
ATOM 958 N N . PRO A 1 144 ? -19.499 -29.047 10.603 1.00 29.01 123 PRO A N 1
ATOM 959 C CA . PRO A 1 144 ? -18.767 -29.637 9.475 1.00 22.76 123 PRO A CA 1
ATOM 960 C C . PRO A 1 144 ? -19.628 -29.675 8.225 1.00 27.64 123 PRO A C 1
ATOM 961 O O . PRO A 1 144 ? -20.836 -29.908 8.292 1.00 28.07 123 PRO A O 1
ATOM 965 N N . TYR A 1 145 ? -18.998 -29.425 7.076 1.00 22.99 124 TYR A N 1
ATOM 966 C CA . TYR A 1 145 ? -19.725 -29.415 5.814 1.00 25.38 124 TYR A CA 1
ATOM 967 C C . TYR A 1 145 ? -18.772 -29.718 4.666 1.00 23.14 124 TYR A C 1
ATOM 968 O O . TYR A 1 145 ? -17.546 -29.631 4.802 1.00 19.37 124 TYR A O 1
ATOM 977 N N . TYR A 1 146 ? -19.366 -30.088 3.528 1.00 30.79 125 TYR A N 1
ATOM 978 C CA . TYR A 1 146 ? -18.637 -30.366 2.295 1.00 28.81 125 TYR A CA 1
ATOM 979 C C . TYR A 1 146 ? -18.581 -29.100 1.453 1.00 26.01 125 TYR A C 1
ATOM 980 O O . TYR A 1 146 ? -19.619 -28.562 1.054 1.00 24.78 125 TYR A O 1
ATOM 989 N N . ARG A 1 147 ? -17.374 -28.627 1.179 1.00 25.78 126 ARG A N 1
ATOM 990 C CA . ARG A 1 147 ? -17.186 -27.437 0.364 1.00 28.37 126 ARG A CA 1
ATOM 991 C C . ARG A 1 147 ? -16.761 -27.848 -1.034 1.00 29.19 126 ARG A C 1
ATOM 992 O O . ARG A 1 147 ? -15.920 -28.740 -1.197 1.00 29.47 126 ARG A O 1
ATOM 1000 N N . LYS A 1 148 ? -17.350 -27.198 -2.045 1.00 23.70 127 LYS A N 1
ATOM 1001 C CA . LYS A 1 148 ? -16.940 -27.424 -3.428 1.00 29.59 127 LYS A CA 1
ATOM 1002 C C . LYS A 1 148 ? -15.730 -26.556 -3.740 1.00 30.55 127 LYS A C 1
ATOM 1003 O O . LYS A 1 148 ? -15.773 -25.333 -3.587 1.00 31.79 127 LYS A O 1
ATOM 1009 N N . MET A 1 149 ? -14.652 -27.193 -4.155 1.00 28.16 128 MET A N 1
ATOM 1010 C CA . MET A 1 149 ? -13.391 -26.529 -4.439 1.00 24.42 128 MET A CA 1
ATOM 1011 C C . MET A 1 149 ? -13.324 -26.179 -5.920 1.00 26.94 128 MET A C 1
ATOM 1012 O O . MET A 1 149 ? -14.157 -26.634 -6.714 1.00 25.16 128 MET A O 1
ATOM 1017 N N . PRO A 1 150 ? -12.348 -25.361 -6.334 1.00 28.90 129 PRO A N 1
ATOM 1018 C CA . PRO A 1 150 ? -12.287 -24.959 -7.752 1.00 30.03 129 PRO A CA 1
ATOM 1019 C C . PRO A 1 150 ? -12.276 -26.116 -8.739 1.00 30.56 129 PRO A C 1
ATOM 1020 O O . PRO A 1 150 ? -12.845 -25.985 -9.827 1.00 37.90 129 PRO A O 1
ATOM 1024 N N . ASN A 1 151 ? -11.670 -27.247 -8.400 1.00 34.44 130 ASN A N 1
ATOM 1025 C CA . ASN A 1 151 ? -11.633 -28.359 -9.343 1.00 35.89 130 ASN A CA 1
ATOM 1026 C C . ASN A 1 151 ? -12.888 -29.214 -9.298 1.00 36.24 130 ASN A C 1
ATOM 1027 O O . ASN A 1 151 ? -12.945 -30.245 -9.969 1.00 40.28 130 ASN A O 1
ATOM 1032 N N . GLY A 1 152 ? -13.902 -28.812 -8.543 1.00 35.15 131 GLY A N 1
ATOM 1033 C CA . GLY A 1 152 ? -15.127 -29.569 -8.466 1.00 35.31 131 GLY A CA 1
ATOM 1034 C C . GLY A 1 152 ? -15.146 -30.661 -7.418 1.00 35.68 131 GLY A C 1
ATOM 1035 O O . GLY A 1 152 ? -16.210 -31.248 -7.184 1.00 41.60 131 GLY A O 1
ATOM 1036 N N . ALA A 1 153 ? -14.013 -30.960 -6.780 1.00 33.05 132 ALA A N 1
ATOM 1037 C CA . ALA A 1 153 ? -14.019 -31.930 -5.693 1.00 26.86 132 ALA A CA 1
ATOM 1038 C C . ALA A 1 153 ? -14.581 -31.289 -4.429 1.00 34.35 132 ALA A C 1
ATOM 1039 O O . ALA A 1 153 ? -14.622 -30.063 -4.287 1.00 33.80 132 ALA A O 1
ATOM 1041 N N . GLU A 1 154 ? -15.031 -32.129 -3.505 1.00 28.77 133 GLU A N 1
ATOM 1042 C CA . GLU A 1 154 ? -15.554 -31.643 -2.238 1.00 32.00 133 GLU A CA 1
ATOM 1043 C C . GLU A 1 154 ? -14.568 -31.959 -1.124 1.00 29.61 133 GLU A C 1
ATOM 1044 O O . GLU A 1 154 ? -13.962 -33.038 -1.100 1.00 31.24 133 GLU A O 1
ATOM 1050 N N . VAL A 1 155 ? -14.399 -31.000 -0.218 1.00 28.16 134 VAL A N 1
ATOM 1051 C CA . VAL A 1 155 ? -13.514 -31.125 0.932 1.00 25.11 134 VAL A CA 1
ATOM 1052 C C . VAL A 1 155 ? -14.356 -30.925 2.182 1.00 26.88 134 VAL A C 1
ATOM 1053 O O . VAL A 1 155 ? -15.055 -29.911 2.309 1.00 20.53 134 VAL A O 1
ATOM 1057 N N . TYR A 1 156 ? -14.306 -31.904 3.080 1.00 18.26 135 TYR A N 1
ATOM 1058 C CA . TYR A 1 156 ? -14.997 -31.841 4.358 1.00 21.17 135 TYR A CA 1
ATOM 1059 C C . TYR A 1 156 ? -14.187 -31.000 5.335 1.00 20.36 135 TYR A C 1
ATOM 1060 O O . TYR A 1 156 ? -12.988 -31.235 5.510 1.00 21.67 135 TYR A O 1
ATOM 1069 N N . GLY A 1 157 ? -14.841 -30.037 5.977 1.00 19.41 136 GLY A N 1
ATOM 1070 C CA . GLY A 1 157 ? -14.129 -29.147 6.875 1.00 18.28 136 GLY A CA 1
ATOM 1071 C C . GLY A 1 157 ? -15.080 -28.284 7.673 1.00 20.70 136 GLY A C 1
ATOM 1072 O O . GLY A 1 157 ? -16.292 -28.498 7.673 1.00 25.61 136 GLY A O 1
ATOM 1073 N N . VAL A 1 158 ? -14.507 -27.303 8.374 1.00 24.08 137 VAL A N 1
ATOM 1074 C CA . VAL A 1 158 ? -15.275 -26.384 9.203 1.00 26.37 137 VAL A CA 1
ATOM 1075 C C . VAL A 1 158 ? -14.705 -24.984 9.045 1.00 29.59 137 VAL A C 1
ATOM 1076 O O . VAL A 1 158 ? -13.493 -24.795 8.896 1.00 26.06 137 VAL A O 1
ATOM 1080 N N . ASP A 1 159 ? -15.590 -23.992 9.109 1.00 26.69 138 ASP A N 1
ATOM 1081 C CA . ASP A 1 159 ? -15.175 -22.599 9.058 1.00 27.74 138 ASP A CA 1
ATOM 1082 C C . ASP A 1 159 ? -14.932 -22.079 10.467 1.00 31.96 138 ASP A C 1
ATOM 1083 O O . ASP A 1 159 ? -15.703 -22.367 11.389 1.00 34.43 138 ASP A O 1
ATOM 1088 N N . ILE A 1 160 ? -13.841 -21.328 10.628 1.00 28.40 139 ILE A N 1
ATOM 1089 C CA . ILE A 1 160 ? -13.554 -20.564 11.837 1.00 27.57 139 ILE A CA 1
ATOM 1090 C C . ILE A 1 160 ? -13.571 -19.094 11.447 1.00 26.37 139 ILE A C 1
ATOM 1091 O O . ILE A 1 160 ? -12.927 -18.705 10.463 1.00 25.77 139 ILE A O 1
ATOM 1096 N N . LEU A 1 161 ? -14.284 -18.275 12.216 1.00 30.29 140 LEU A N 1
ATOM 1097 C CA . LEU A 1 161 ? -14.424 -16.852 11.910 1.00 34.83 140 LEU A CA 1
ATOM 1098 C C . LEU A 1 161 ? -13.842 -16.027 13.039 1.00 30.16 140 LEU A C 1
ATOM 1099 O O . LEU A 1 161 ? -14.156 -16.271 14.206 1.00 36.03 140 LEU A O 1
ATOM 1104 N N . LEU A 1 162 ? -13.007 -15.042 12.695 1.00 39.38 141 LEU A N 1
ATOM 1105 C CA . LEU A 1 162 ? -12.583 -14.073 13.685 1.00 40.20 141 LEU A CA 1
ATOM 1106 C C . LEU A 1 162 ? -12.928 -12.671 13.216 1.00 42.87 141 LEU A C 1
ATOM 1107 O O . LEU A 1 162 ? -12.719 -12.342 12.043 1.00 38.50 141 LEU A O 1
ATOM 1112 N N . PRO A 1 163 ? -13.443 -11.825 14.103 1.00 41.51 142 PRO A N 1
ATOM 1113 C CA . PRO A 1 163 ? -13.684 -10.433 13.727 1.00 43.94 142 PRO A CA 1
ATOM 1114 C C . PRO A 1 163 ? -12.371 -9.708 13.495 1.00 46.07 142 PRO A C 1
ATOM 1115 O O . PRO A 1 163 ? -11.374 -9.955 14.178 1.00 50.95 142 PRO A O 1
ATOM 1119 N N . LEU A 1 164 ? -12.372 -8.835 12.494 1.00 43.83 143 LEU A N 1
ATOM 1120 C CA . LEU A 1 164 ? -11.248 -7.951 12.240 1.00 38.62 143 LEU A CA 1
ATOM 1121 C C . LEU A 1 164 ? -11.522 -6.623 12.927 1.00 46.68 143 LEU A C 1
ATOM 1122 O O . LEU A 1 164 ? -12.643 -6.109 12.881 1.00 54.62 143 LEU A O 1
ATOM 1127 N N . LEU A 1 165 ? -10.502 -6.082 13.589 1.00 47.13 144 LEU A N 1
ATOM 1128 C CA . LEU A 1 165 ? -10.669 -4.899 14.422 1.00 49.88 144 LEU A CA 1
ATOM 1129 C C . LEU A 1 165 ? -9.779 -3.762 13.942 1.00 51.71 144 LEU A C 1
ATOM 1130 O O . LEU A 1 165 ? -8.734 -3.986 13.320 1.00 50.22 144 LEU A O 1
ATOM 1135 N N . ASN A 1 166 ? -10.209 -2.539 14.250 1.00 59.43 145 ASN A N 1
ATOM 1136 C CA . ASN A 1 166 ? -9.380 -1.355 14.072 1.00 66.89 145 ASN A CA 1
ATOM 1137 C C . ASN A 1 166 ? -8.265 -1.327 15.121 1.00 74.61 145 ASN A C 1
ATOM 1138 O O . ASN A 1 166 ? -8.310 -2.036 16.131 1.00 76.13 145 ASN A O 1
ATOM 1143 N N . GLU A 1 167 ? -7.258 -0.481 14.876 1.00 81.93 146 GLU A N 1
ATOM 1144 C CA . GLU A 1 167 ? -6.084 -0.436 15.746 1.00 87.91 146 GLU A CA 1
ATOM 1145 C C . GLU A 1 167 ? -6.422 -0.046 17.178 1.00 94.67 146 GLU A C 1
ATOM 1146 O O . GLU A 1 167 ? -5.630 -0.320 18.086 1.00 96.30 146 GLU A O 1
ATOM 1152 N N . ASN A 1 168 ? -7.574 0.578 17.403 1.00 100.42 147 ASN A N 1
ATOM 1153 C CA . ASN A 1 168 ? -8.008 0.973 18.735 1.00 103.90 147 ASN A CA 1
ATOM 1154 C C . ASN A 1 168 ? -8.923 -0.060 19.385 1.00 99.06 147 ASN A C 1
ATOM 1155 O O . ASN A 1 168 ? -9.481 0.206 20.454 1.00 101.71 147 ASN A O 1
ATOM 1160 N N . ALA A 1 169 ? -9.099 -1.217 18.745 1.00 91.41 148 ALA A N 1
ATOM 1161 C CA . ALA A 1 169 ? -9.687 -2.435 19.299 1.00 87.53 148 ALA A CA 1
ATOM 1162 C C . ALA A 1 169 ? -11.120 -2.265 19.793 1.00 91.20 148 ALA A C 1
ATOM 1163 O O . ALA A 1 169 ? -11.650 -3.173 20.449 1.00 89.59 148 ALA A O 1
ATOM 1165 N N . GLN A 1 170 ? -11.777 -1.146 19.485 1.00 95.90 149 GLN A N 1
ATOM 1166 C CA . GLN A 1 170 ? -13.159 -0.944 19.905 1.00 101.45 149 GLN A CA 1
ATOM 1167 C C . GLN A 1 170 ? -14.170 -1.173 18.788 1.00 95.34 149 GLN A C 1
ATOM 1168 O O . GLN A 1 170 ? -15.323 -1.522 19.074 1.00 94.68 149 GLN A O 1
ATOM 1174 N N . GLU A 1 171 ? -13.771 -1.009 17.529 1.00 86.88 150 GLU A N 1
ATOM 1175 C CA . GLU A 1 171 ? -14.666 -1.189 16.394 1.00 79.95 150 GLU A CA 1
ATOM 1176 C C . GLU A 1 171 ? -14.246 -2.408 15.578 1.00 71.26 150 GLU A C 1
ATOM 1177 O O . GLU A 1 171 ? -13.060 -2.585 15.270 1.00 59.03 150 GLU A O 1
ATOM 1183 N N . VAL A 1 172 ? -15.216 -3.249 15.240 1.00 71.43 151 VAL A N 1
ATOM 1184 C CA . VAL A 1 172 ? -14.995 -4.365 14.330 1.00 68.33 151 VAL A CA 1
ATOM 1185 C C . VAL A 1 172 ? -15.171 -3.849 12.908 1.00 62.66 151 VAL A C 1
ATOM 1186 O O . VAL A 1 172 ? -16.221 -3.296 12.564 1.00 67.40 151 VAL A O 1
ATOM 1190 N N . VAL A 1 173 ? -14.131 -4.005 12.086 1.00 50.07 152 VAL A N 1
ATOM 1191 C CA . VAL A 1 173 ? -14.161 -3.532 10.705 1.00 52.32 152 VAL A CA 1
ATOM 1192 C C . VAL A 1 173 ? -14.446 -4.646 9.705 1.00 50.77 152 VAL A C 1
ATOM 1193 O O . VAL A 1 173 ? -14.695 -4.353 8.524 1.00 49.30 152 VAL A O 1
ATOM 1197 N N . GLY A 1 174 ? -14.412 -5.904 10.128 1.00 49.41 153 GLY A N 1
ATOM 1198 C CA . GLY A 1 174 ? -14.705 -6.985 9.215 1.00 42.88 153 GLY A CA 1
ATOM 1199 C C . GLY A 1 174 ? -14.572 -8.354 9.835 1.00 43.83 153 GLY A C 1
ATOM 1200 O O . GLY A 1 174 ? -14.742 -8.521 11.052 1.00 41.66 153 GLY A O 1
ATOM 1201 N N . ALA A 1 175 ? -14.262 -9.351 9.005 1.00 35.72 154 ALA A N 1
ATOM 1202 C CA . ALA A 1 175 ? -14.185 -10.722 9.475 1.00 29.13 154 ALA A CA 1
ATOM 1203 C C . ALA A 1 175 ? -13.172 -11.502 8.645 1.00 36.56 154 ALA A C 1
ATOM 1204 O O . ALA A 1 175 ? -13.066 -11.297 7.433 1.00 35.71 154 ALA A O 1
ATOM 1206 N N . LEU A 1 176 ? -12.436 -12.394 9.309 1.00 32.03 155 LEU A N 1
ATOM 1207 C CA . LEU A 1 176 ? -11.592 -13.392 8.658 1.00 35.16 155 LEU A CA 1
ATOM 1208 C C . LEU A 1 176 ? -12.270 -14.745 8.803 1.00 35.38 155 LEU A C 1
ATOM 1209 O O . LEU A 1 176 ? -12.700 -15.105 9.902 1.00 35.61 155 LEU A O 1
ATOM 1214 N N . MET A 1 177 ? -12.381 -15.486 7.700 1.00 35.46 156 MET A N 1
ATOM 1215 C CA . MET A 1 177 ? -12.989 -16.816 7.701 1.00 29.93 156 MET A CA 1
ATOM 1216 C C . MET A 1 177 ? -11.961 -17.837 7.223 1.00 28.19 156 MET A C 1
ATOM 1217 O O . MET A 1 177 ? -11.475 -17.748 6.092 1.00 29.25 156 MET A O 1
ATOM 1222 N N . VAL A 1 178 ? -11.649 -18.816 8.065 1.00 25.63 157 VAL A N 1
ATOM 1223 C CA . VAL A 1 178 ? -10.645 -19.832 7.755 1.00 29.82 157 VAL A CA 1
ATOM 1224 C C . VAL A 1 178 ? -11.353 -21.173 7.591 1.00 30.49 157 VAL A C 1
ATOM 1225 O O . VAL A 1 178 ? -12.037 -21.634 8.514 1.00 29.38 157 VAL A O 1
ATOM 1229 N N . PHE A 1 179 ? -11.187 -21.801 6.421 1.00 24.86 158 PHE A N 1
ATOM 1230 C CA . PHE A 1 179 ? -11.729 -23.133 6.163 1.00 21.06 158 PHE A CA 1
ATOM 1231 C C . PHE A 1 179 ? -10.670 -24.169 6.526 1.00 23.89 158 PHE A C 1
ATOM 1232 O O . PHE A 1 179 ? -9.674 -24.340 5.811 1.00 19.33 158 PHE A O 1
ATOM 1240 N N . ILE A 1 180 ? -10.894 -24.873 7.626 1.00 22.58 159 ILE A N 1
ATOM 1241 C CA . ILE A 1 180 ? -9.988 -25.923 8.071 1.00 22.25 159 ILE A CA 1
ATOM 1242 C C . ILE A 1 180 ? -10.459 -27.218 7.436 1.00 22.32 159 ILE A C 1
ATOM 1243 O O . ILE A 1 180 ? -11.635 -27.575 7.541 1.00 21.00 159 ILE A O 1
ATOM 1248 N N . SER A 1 181 ? -9.568 -27.875 6.707 1.00 21.62 160 SER A N 1
ATOM 1249 C CA . SER A 1 181 ? -9.898 -29.139 6.064 1.00 20.90 160 SER A CA 1
ATOM 1250 C C . SER A 1 181 ? -9.830 -30.253 7.093 1.00 23.82 160 SER A C 1
ATOM 1251 O O . SER A 1 181 ? -8.757 -30.554 7.632 1.00 20.92 160 SER A O 1
ATOM 1254 N N . ILE A 1 182 ? -10.980 -30.860 7.379 1.00 23.87 161 ILE A N 1
ATOM 1255 C CA . ILE A 1 182 ? -10.991 -32.074 8.183 1.00 18.98 161 ILE A CA 1
ATOM 1256 C C . ILE A 1 182 ? -10.275 -33.199 7.448 1.00 20.10 161 ILE A C 1
ATOM 1257 O O . ILE A 1 182 ? -9.575 -34.014 8.063 1.00 19.76 161 ILE A O 1
ATOM 1262 N N . ASP A 1 183 ? -10.422 -33.253 6.117 1.00 16.99 162 ASP A N 1
ATOM 1263 C CA . ASP A 1 183 ? -9.819 -34.341 5.356 1.00 18.43 162 ASP A CA 1
ATOM 1264 C C . ASP A 1 183 ? -8.301 -34.301 5.447 1.00 22.72 162 ASP A C 1
ATOM 1265 O O . ASP A 1 183 ? -7.651 -35.349 5.394 1.00 17.88 162 ASP A O 1
ATOM 1270 N N . SER A 1 184 ? -7.720 -33.104 5.609 1.00 16.42 163 SER A N 1
ATOM 1271 C CA . SER A 1 184 ? -6.274 -32.993 5.743 1.00 21.19 163 SER A CA 1
ATOM 1272 C C . SER A 1 184 ? -5.764 -33.578 7.055 1.00 23.84 163 SER A C 1
ATOM 1273 O O . SER A 1 184 ? -4.552 -33.750 7.213 1.00 23.65 163 SER A O 1
ATOM 1276 N N . PHE A 1 185 ? -6.642 -33.904 7.997 1.00 24.15 164 PHE A N 1
ATOM 1277 C CA . PHE A 1 185 ? -6.172 -34.608 9.182 1.00 16.74 164 PHE A CA 1
ATOM 1278 C C . PHE A 1 185 ? -5.938 -36.084 8.940 1.00 19.63 164 PHE A C 1
ATOM 1279 O O . PHE A 1 185 ? -5.597 -36.794 9.886 1.00 18.34 164 PHE A O 1
ATOM 1287 N N . SER A 1 186 ? -6.092 -36.542 7.695 1.00 19.88 165 SER A N 1
ATOM 1288 C CA . SER A 1 186 ? -5.650 -37.874 7.317 1.00 20.23 165 SER A CA 1
ATOM 1289 C C . SER A 1 186 ? -4.202 -38.105 7.714 1.00 20.77 165 SER A C 1
ATOM 1290 O O . SER A 1 186 ? -3.812 -39.234 8.033 1.00 20.75 165 SER A O 1
ATOM 1293 N N . ASN A 1 187 ? -3.394 -37.042 7.689 1.00 22.66 166 ASN A N 1
ATOM 1294 C CA . ASN A 1 187 ? -1.991 -37.148 8.053 1.00 29.25 166 ASN A CA 1
ATOM 1295 C C . ASN A 1 187 ? -1.831 -37.670 9.473 1.00 27.29 166 ASN A C 1
ATOM 1296 O O . ASN A 1 187 ? -0.938 -38.474 9.749 1.00 24.27 166 ASN A O 1
ATOM 1301 N N . GLU A 1 188 ? -2.705 -37.246 10.380 1.00 22.73 167 GLU A N 1
ATOM 1302 C CA . GLU A 1 188 ? -2.615 -37.678 11.762 1.00 26.78 167 GLU A CA 1
ATOM 1303 C C . GLU A 1 188 ? -3.464 -38.913 12.069 1.00 21.66 167 GLU A C 1
ATOM 1304 O O . GLU A 1 188 ? -3.144 -39.637 13.013 1.00 20.59 167 GLU A O 1
ATOM 1310 N N . ILE A 1 189 ? -4.528 -39.173 11.305 1.00 20.50 168 ILE A N 1
ATOM 1311 C CA . ILE A 1 189 ? -5.575 -40.111 11.701 1.00 19.17 168 ILE A CA 1
ATOM 1312 C C . ILE A 1 189 ? -5.535 -41.406 10.890 1.00 23.09 168 ILE A C 1
ATOM 1313 O O . ILE A 1 189 ? -5.753 -42.488 11.442 1.00 24.26 168 ILE A O 1
ATOM 1318 N N . THR A 1 190 ? -5.303 -41.330 9.580 1.00 21.61 169 THR A N 1
ATOM 1319 C CA . THR A 1 190 ? -5.423 -42.511 8.725 1.00 23.00 169 THR A CA 1
ATOM 1320 C C . THR A 1 190 ? -4.171 -42.856 7.932 1.00 20.94 169 THR A C 1
ATOM 1321 O O . THR A 1 190 ? -4.168 -43.880 7.233 1.00 25.72 169 THR A O 1
ATOM 1325 N N . LYS A 1 191 ? -3.127 -42.034 7.979 1.00 24.28 170 LYS A N 1
ATOM 1326 C CA . LYS A 1 191 ? -1.927 -42.303 7.190 1.00 29.66 170 LYS A CA 1
ATOM 1327 C C . LYS A 1 191 ? -1.182 -43.488 7.790 1.00 31.08 170 LYS A C 1
ATOM 1328 O O . LYS A 1 191 ? -0.652 -43.395 8.907 1.00 27.24 170 LYS A O 1
ATOM 1334 N N . ASN A 1 192 ? -1.154 -44.602 7.050 1.00 34.88 171 ASN A N 1
ATOM 1335 C CA . ASN A 1 192 ? -0.495 -45.850 7.466 1.00 36.98 171 ASN A CA 1
ATOM 1336 C C . ASN A 1 192 ? -1.049 -46.397 8.777 1.00 39.35 171 ASN A C 1
ATOM 1337 O O . ASN A 1 192 ? -0.345 -47.091 9.512 1.00 36.01 171 ASN A O 1
ATOM 1342 N N . ARG A 1 193 ? -2.305 -46.099 9.091 1.00 37.47 172 ARG A N 1
ATOM 1343 C CA . ARG A 1 193 ? -2.936 -46.755 10.228 1.00 33.32 172 ARG A CA 1
ATOM 1344 C C . ARG A 1 193 ? -4.440 -46.623 10.084 1.00 32.84 172 ARG A C 1
ATOM 1345 O O . ARG A 1 193 ? -4.947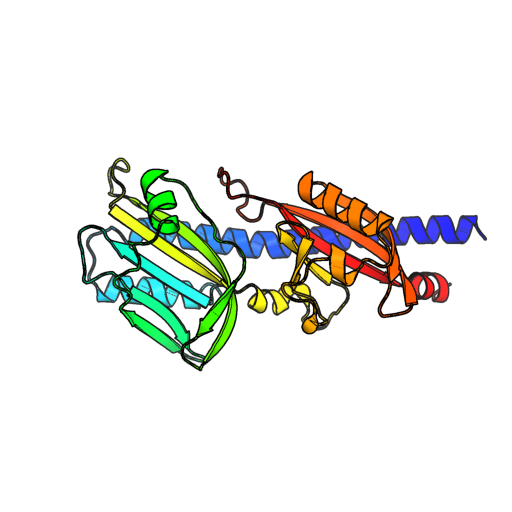 -45.729 9.404 1.00 34.91 172 ARG A O 1
ATOM 1353 N N . SER A 1 194 ? -5.147 -47.538 10.734 1.00 31.62 173 SER A N 1
ATOM 1354 C CA . SER A 1 194 ? -6.587 -47.622 10.555 1.00 28.69 173 SER A CA 1
ATOM 1355 C C . SER A 1 194 ? -7.298 -47.841 11.886 1.00 22.42 173 SER A C 1
ATOM 1356 O O . SER A 1 194 ? -8.469 -48.233 11.901 1.00 25.76 173 SER A O 1
ATOM 1359 N N . ASP A 1 195 ? -6.627 -47.559 13.004 1.00 22.95 174 ASP A N 1
ATOM 1360 C CA . ASP A 1 195 ? -7.175 -47.795 14.332 1.00 21.20 174 ASP A CA 1
ATOM 1361 C C . ASP A 1 195 ? -7.676 -46.525 15.011 1.00 19.88 174 ASP A C 1
ATOM 1362 O O . ASP A 1 195 ? -8.021 -46.575 16.195 1.00 19.46 174 ASP A O 1
ATOM 1367 N N . LEU A 1 196 ? -7.748 -45.401 14.293 1.00 21.96 175 LEU A N 1
ATOM 1368 C CA . LEU A 1 196 ? -8.113 -44.119 14.882 1.00 17.72 175 LEU A CA 1
ATOM 1369 C C . LEU A 1 196 ? -9.363 -43.535 14.237 1.00 14.65 175 LEU A C 1
ATOM 1370 O O . LEU A 1 196 ? -9.602 -43.686 13.032 1.00 14.27 175 LEU A O 1
ATOM 1375 N N . PHE A 1 197 ? -10.148 -42.842 15.053 1.00 13.70 176 PHE A N 1
ATOM 1376 C CA . PHE A 1 197 ? -11.322 -42.108 14.612 1.00 14.19 176 PHE A CA 1
ATOM 1377 C C . PHE A 1 197 ? -11.256 -40.703 15.189 1.00 19.36 176 PHE A C 1
ATOM 1378 O O . PHE A 1 197 ? -10.906 -40.517 16.360 1.00 19.90 176 PHE A O 1
ATOM 1386 N N . LEU A 1 198 ? -11.602 -39.727 14.366 1.00 16.34 177 LEU A N 1
ATOM 1387 C CA . LEU A 1 198 ? -11.787 -38.355 14.807 1.00 15.54 177 LEU A CA 1
ATOM 1388 C C . LEU A 1 198 ? -13.285 -38.114 14.788 1.00 19.52 177 LEU A C 1
ATOM 1389 O O . LEU A 1 198 ? -13.936 -38.369 13.770 1.00 19.31 177 LEU A O 1
ATOM 1394 N N . ILE A 1 199 ? -13.830 -37.699 15.935 1.00 15.92 178 ILE A N 1
ATOM 1395 C CA . ILE A 1 199 ? -15.263 -37.631 16.178 1.00 14.69 178 ILE A CA 1
ATOM 1396 C C . ILE A 1 199 ? -15.619 -36.217 16.609 1.00 16.76 178 ILE A C 1
ATOM 1397 O O . ILE A 1 199 ? -14.930 -35.623 17.445 1.00 19.02 178 ILE A O 1
ATOM 1402 N N . GLY A 1 200 ? -16.719 -35.699 16.075 1.00 19.79 179 GLY A N 1
ATOM 1403 C CA . GLY A 1 200 ? -17.129 -34.332 16.349 1.00 19.32 179 GLY A CA 1
ATOM 1404 C 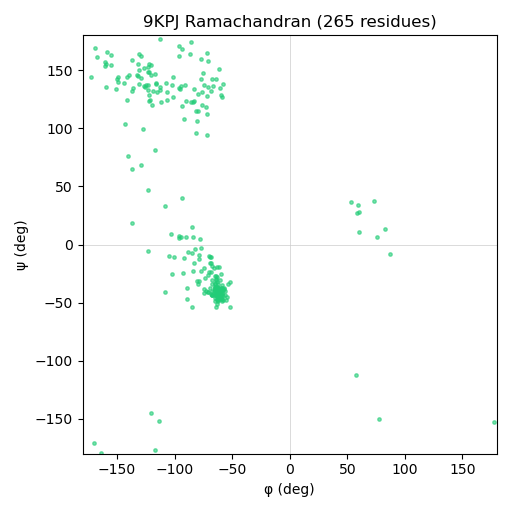C . GLY A 1 200 ? -18.494 -34.202 16.997 1.00 21.93 179 GLY A C 1
ATOM 1405 O O . GLY A 1 200 ? -18.913 -35.066 17.778 1.00 27.60 179 GLY A O 1
ATOM 1406 N N . VAL A 1 201 ? -19.207 -33.133 16.639 1.00 26.54 180 VAL A N 1
ATOM 1407 C CA . VAL A 1 201 ? -20.424 -32.735 17.343 1.00 33.47 180 VAL A CA 1
ATOM 1408 C C . VAL A 1 201 ? -21.460 -33.853 17.318 1.00 29.38 180 VAL A C 1
ATOM 1409 O O . VAL A 1 201 ? -21.805 -34.391 16.257 1.00 28.33 180 VAL A O 1
ATOM 1413 N N . LYS A 1 202 ? -21.949 -34.214 18.512 1.00 32.39 181 LYS A N 1
ATOM 1414 C CA . LYS A 1 202 ? -22.963 -35.257 18.714 1.00 30.38 181 LYS A CA 1
ATOM 1415 C C . LYS A 1 202 ? -22.579 -36.578 18.060 1.00 31.28 181 LYS A C 1
ATOM 1416 O O . LYS A 1 202 ? -23.435 -37.304 17.542 1.00 28.11 181 LYS A O 1
ATOM 1422 N N . GLY A 1 203 ? -21.291 -36.909 18.085 1.00 18.43 182 GLY A N 1
ATOM 1423 C CA . GLY A 1 203 ? -20.883 -38.232 17.679 1.00 17.39 182 GLY A CA 1
ATOM 1424 C C . GLY A 1 203 ? -20.726 -38.413 16.194 1.00 20.25 182 GLY A C 1
ATOM 1425 O O . GLY A 1 203 ? -20.647 -39.554 15.731 1.00 22.21 182 GLY A O 1
ATOM 1426 N N . LYS A 1 204 ? -20.702 -37.329 15.428 1.00 17.25 183 LYS A N 1
ATOM 1427 C CA . LYS A 1 204 ? -20.454 -37.439 13.998 1.00 21.67 183 LYS A CA 1
ATOM 1428 C C . LYS A 1 204 ? -19.013 -37.887 13.752 1.00 22.60 183 LYS A C 1
ATOM 1429 O O . LYS A 1 204 ? -18.071 -37.340 14.334 1.00 17.13 183 LYS A O 1
ATOM 1435 N N . VAL A 1 205 ? -18.830 -38.878 12.889 1.00 18.80 184 VAL A N 1
ATOM 1436 C CA . VAL A 1 205 ? -17.480 -39.263 12.504 1.00 19.06 184 VAL A CA 1
ATOM 1437 C C . VAL A 1 205 ? -16.963 -38.218 11.534 1.00 20.87 184 VAL A C 1
ATOM 1438 O O . VAL A 1 205 ? -17.564 -37.981 10.475 1.00 20.77 184 VAL A O 1
ATOM 1442 N N . LEU A 1 206 ? -15.870 -37.566 11.911 1.00 20.88 185 LEU A N 1
ATOM 1443 C CA . LEU A 1 206 ? -15.260 -36.562 11.057 1.00 19.85 185 LEU A CA 1
ATOM 1444 C C . LEU A 1 206 ? -14.252 -37.208 10.132 1.00 20.58 185 LEU A C 1
ATOM 1445 O O . LEU A 1 206 ? -14.146 -36.838 8.961 1.00 21.94 185 LEU A O 1
ATOM 1450 N N . LEU A 1 207 ? -13.533 -38.202 10.633 1.00 16.36 186 LEU A N 1
ATOM 1451 C CA . LEU A 1 207 ? -12.506 -38.824 9.826 1.00 18.66 186 LEU A CA 1
ATOM 1452 C C . LEU A 1 207 ? -12.204 -40.203 10.391 1.00 21.93 186 LEU A C 1
ATOM 1453 O O . LEU A 1 207 ? -12.057 -40.387 11.609 1.00 21.04 186 LEU A O 1
ATOM 1458 N N . SER A 1 208 ? -12.102 -41.165 9.494 1.00 15.96 187 SER A N 1
ATOM 1459 C CA . SER A 1 208 ? -11.710 -42.498 9.892 1.00 25.06 187 SER A CA 1
ATOM 1460 C C . SER A 1 208 ? -11.175 -43.195 8.656 1.00 23.46 187 SER A C 1
ATOM 1461 O O . SER A 1 208 ? -11.353 -42.719 7.530 1.00 23.53 187 SER A O 1
ATOM 1464 N N . ALA A 1 209 ? -10.500 -44.326 8.885 1.00 19.35 188 ALA A N 1
ATOM 1465 C CA . ALA A 1 209 ? -9.918 -45.070 7.770 1.00 29.62 188 ALA A CA 1
ATOM 1466 C C . ALA A 1 209 ? -10.982 -45.565 6.802 1.00 33.51 188 ALA A C 1
ATOM 1467 O O . ALA A 1 209 ? -10.726 -45.661 5.599 1.00 35.47 188 ALA A O 1
ATOM 1469 N N . ASN A 1 210 ? -12.160 -45.918 7.307 1.00 30.37 189 ASN A N 1
ATOM 1470 C CA . ASN A 1 210 ? -13.303 -46.254 6.458 1.00 25.44 189 ASN A CA 1
ATOM 1471 C C . ASN A 1 210 ? -13.943 -44.946 6.013 1.00 28.54 189 ASN A C 1
ATOM 1472 O O . ASN A 1 210 ? -14.610 -44.271 6.806 1.00 24.71 189 ASN A O 1
ATOM 1477 N N . LYS A 1 211 ? -13.745 -44.587 4.736 1.00 27.04 190 LYS A N 1
ATOM 1478 C CA . LYS A 1 211 ? -14.206 -43.293 4.242 1.00 29.15 190 LYS A CA 1
ATOM 1479 C C . LYS A 1 211 ? -15.727 -43.177 4.263 1.00 28.06 190 LYS A C 1
ATOM 1480 O O . LYS A 1 211 ? -16.259 -42.068 4.364 1.00 28.07 190 LYS A O 1
ATOM 1486 N N . SER A 1 212 ? -16.447 -44.294 4.168 1.00 27.66 191 SER A N 1
ATOM 1487 C CA . SER A 1 212 ? -17.903 -44.222 4.127 1.00 26.29 191 SER A CA 1
ATOM 1488 C C . SER A 1 212 ? -18.513 -43.795 5.460 1.00 27.55 191 SER A C 1
ATOM 1489 O O . SER A 1 212 ? -19.715 -43.504 5.505 1.00 28.48 191 SER A O 1
ATOM 1492 N N . LEU A 1 213 ? -17.725 -43.740 6.542 1.00 25.25 192 LEU A N 1
ATOM 1493 C CA . LEU A 1 213 ? -18.266 -43.317 7.832 1.00 21.01 192 LEU A CA 1
ATOM 1494 C C . LEU A 1 213 ? -18.309 -41.802 7.984 1.00 20.25 192 LEU A C 1
ATOM 1495 O O . LEU A 1 213 ? -18.997 -41.293 8.875 1.00 18.93 192 LEU A O 1
ATOM 1500 N N . GLN A 1 214 ? -17.597 -41.063 7.146 1.00 19.59 193 GLN A N 1
ATOM 1501 C CA . GLN A 1 214 ? -17.496 -39.626 7.360 1.00 25.42 193 GLN A CA 1
ATOM 1502 C C . GLN A 1 214 ? -18.870 -38.973 7.315 1.00 20.37 193 GLN A C 1
ATOM 1503 O O . GLN A 1 214 ? -19.695 -39.294 6.456 1.00 22.21 193 GLN A O 1
ATOM 1509 N N . ASP A 1 215 ? -19.127 -38.094 8.282 1.00 15.68 194 ASP A N 1
ATOM 1510 C CA . ASP A 1 215 ? -20.348 -37.289 8.392 1.00 20.95 194 ASP A CA 1
ATOM 1511 C C . ASP A 1 215 ? -21.528 -38.120 8.891 1.00 25.43 194 ASP A C 1
ATOM 1512 O O . ASP A 1 215 ? -22.671 -37.621 8.919 1.00 20.54 194 ASP A O 1
ATOM 1517 N N . LYS A 1 216 ? -21.301 -39.374 9.289 1.00 22.84 195 LYS A N 1
ATOM 1518 C CA . LYS A 1 216 ? -22.347 -40.196 9.891 1.00 21.91 195 LYS A CA 1
ATOM 1519 C C . LYS A 1 216 ? -22.174 -40.243 11.402 1.00 18.64 195 LYS A C 1
ATOM 1520 O O . LYS A 1 216 ? -21.043 -40.264 11.893 1.00 20.10 195 LYS A O 1
ATOM 1526 N N . PRO A 1 217 ? -23.275 -40.269 12.150 1.00 20.13 196 PRO A N 1
ATOM 1527 C CA . PRO A 1 217 ? -23.180 -40.317 13.611 1.00 15.31 196 PRO A CA 1
ATOM 1528 C C . PRO A 1 217 ? -22.827 -41.711 14.100 1.00 17.03 196 PRO A C 1
ATOM 1529 O O . PRO A 1 217 ? -23.315 -42.711 13.571 1.00 19.32 196 PRO A O 1
ATOM 1533 N N . ILE A 1 218 ? -21.992 -41.776 15.143 1.00 16.54 197 ILE A N 1
ATOM 1534 C CA . ILE A 1 218 ? -21.700 -43.083 15.735 1.00 17.70 197 ILE A CA 1
ATOM 1535 C C . ILE A 1 218 ? -22.976 -43.757 16.243 1.00 16.06 197 ILE A C 1
ATOM 1536 O O . ILE A 1 218 ? -23.034 -44.991 16.337 1.00 17.47 197 ILE A O 1
ATOM 1541 N N . ALA A 1 219 ? -24.020 -42.982 16.582 1.00 17.46 198 ALA A N 1
ATOM 1542 C CA . ALA A 1 219 ? -25.247 -43.616 17.069 1.00 25.50 198 ALA A CA 1
ATOM 1543 C C . ALA A 1 219 ? -25.885 -44.483 15.995 1.00 24.13 198 ALA A C 1
ATOM 1544 O O . ALA A 1 219 ? -26.600 -45.438 16.314 1.00 25.62 198 ALA A O 1
ATOM 1546 N N . GLU A 1 220 ? -25.653 -44.158 14.719 1.00 22.59 199 GLU A N 1
ATOM 1547 C CA . GLU A 1 220 ? -26.122 -44.994 13.616 1.00 27.22 199 GLU A CA 1
ATOM 1548 C C . GLU A 1 220 ? -25.142 -46.114 13.301 1.00 22.38 199 GLU A C 1
ATOM 1549 O O . GLU A 1 220 ? -25.539 -47.279 13.251 1.00 27.72 199 GLU A O 1
ATOM 1555 N N . ILE A 1 221 ? -23.871 -45.767 13.058 1.00 20.26 200 ILE A N 1
ATOM 1556 C CA . ILE A 1 221 ? -22.862 -46.766 12.703 1.00 22.40 200 ILE A CA 1
ATOM 1557 C C . ILE A 1 221 ? -22.817 -47.871 13.744 1.00 28.28 200 ILE A C 1
ATOM 1558 O O . ILE A 1 221 ? -22.748 -49.063 13.415 1.00 25.60 200 ILE A O 1
ATOM 1563 N N . TYR A 1 222 ? -22.826 -47.492 15.017 1.00 26.97 201 TYR A N 1
ATOM 1564 C CA . TYR A 1 222 ? -22.661 -48.443 16.104 1.00 24.15 201 TYR A CA 1
ATOM 1565 C C . TYR A 1 222 ? -23.965 -48.655 16.856 1.00 21.49 201 TYR A C 1
ATOM 1566 O O . TYR A 1 222 ? -23.967 -48.906 18.066 1.00 23.77 201 TYR A O 1
ATOM 1575 N N . LYS A 1 223 ? -25.085 -48.587 16.136 1.00 21.90 202 LYS A N 1
ATOM 1576 C CA . LYS A 1 223 ? -26.374 -48.837 16.760 1.00 27.99 202 LYS A CA 1
ATOM 1577 C C . LYS A 1 223 ? -26.482 -50.268 17.280 1.00 31.86 202 LYS A C 1
ATOM 1578 O O . LYS A 1 223 ? -27.309 -50.537 18.159 1.00 27.01 202 LYS A O 1
ATOM 1584 N N . SER A 1 224 ? -25.646 -51.183 16.782 1.00 24.13 203 SER A N 1
ATOM 1585 C CA . SER A 1 224 ? -25.658 -52.541 17.303 1.00 31.30 203 SER A CA 1
ATOM 1586 C C . SER A 1 224 ? -25.124 -52.613 18.723 1.00 27.90 203 SER A C 1
ATOM 1587 O O . SER A 1 224 ? -25.328 -53.630 19.383 1.00 23.99 203 SER A O 1
ATOM 1590 N N . VAL A 1 225 ? -24.430 -51.583 19.207 1.00 21.68 204 VAL A N 1
ATOM 1591 C CA . VAL A 1 225 ? -23.893 -51.630 20.573 1.00 24.23 204 VAL A CA 1
ATOM 1592 C C . VAL A 1 225 ? -24.291 -50.361 21.321 1.00 26.83 204 VAL A C 1
ATOM 1593 O O . VAL A 1 225 ? -23.427 -49.544 21.673 1.00 22.56 204 VAL A O 1
ATOM 1597 N N . PRO A 1 226 ? -25.575 -50.166 21.622 1.00 26.99 205 PRO A N 1
ATOM 1598 C CA . PRO A 1 226 ? -25.995 -48.862 22.150 1.00 23.63 205 PRO A CA 1
ATOM 1599 C C . PRO A 1 226 ? -25.389 -48.523 23.495 1.00 18.43 205 PRO A C 1
ATOM 1600 O O . PRO A 1 226 ? -25.152 -47.341 23.760 1.00 21.07 205 PRO A O 1
ATOM 1604 N N . LYS A 1 227 ? -25.093 -49.514 24.340 1.00 22.84 206 LYS A N 1
ATOM 1605 C CA . LYS A 1 227 ? -24.500 -49.214 25.643 1.00 26.92 206 LYS A CA 1
ATOM 1606 C C . LYS A 1 227 ? -23.129 -48.563 25.487 1.00 22.02 206 LYS A C 1
ATOM 1607 O O . LYS A 1 227 ? -22.802 -47.588 26.185 1.00 20.93 206 LYS A O 1
ATOM 1613 N N . ALA A 1 228 ? -22.310 -49.087 24.577 1.00 18.35 207 ALA A N 1
ATOM 1614 C CA . ALA A 1 228 ? -20.983 -48.523 24.384 1.00 18.80 207 ALA A CA 1
ATOM 1615 C C . ALA A 1 228 ? -21.065 -47.163 23.712 1.00 17.19 207 ALA A C 1
ATOM 1616 O O . ALA A 1 228 ? -20.363 -46.226 24.110 1.00 19.74 207 ALA A O 1
ATOM 1618 N N . THR A 1 229 ? -21.948 -47.030 22.718 1.00 21.74 208 THR A N 1
ATOM 1619 C CA . THR A 1 229 ? -22.087 -45.769 21.987 1.00 21.72 208 THR A CA 1
ATOM 1620 C C . THR A 1 229 ? -22.653 -44.663 22.867 1.00 22.61 208 THR A C 1
ATOM 1621 O O . THR A 1 229 ? -22.213 -43.508 22.792 1.00 17.59 208 THR A O 1
ATOM 1625 N N . ASN A 1 230 ? -23.670 -44.977 23.665 1.00 18.61 209 ASN A N 1
ATOM 1626 C CA . ASN A 1 230 ? -24.186 -43.975 24.581 1.00 21.06 209 ASN A CA 1
ATOM 1627 C C . ASN A 1 230 ? -23.112 -43.549 25.576 1.00 17.72 209 ASN A C 1
ATOM 1628 O O . ASN A 1 230 ? -23.018 -42.367 25.928 1.00 19.08 209 ASN A O 1
ATOM 1633 N N . GLU A 1 231 ? -22.287 -44.500 26.035 1.00 18.38 210 GLU A N 1
ATOM 1634 C CA . GLU A 1 231 ? -21.157 -44.144 26.888 1.00 17.12 210 GLU A CA 1
ATOM 1635 C C . GLU A 1 231 ? -20.185 -43.203 26.172 1.00 17.84 210 GLU A C 1
ATOM 1636 O O . GLU A 1 231 ? -19.732 -42.222 26.764 1.00 15.51 210 GLU A O 1
ATOM 1642 N N . VAL A 1 232 ? -19.875 -43.462 24.890 1.00 16.51 211 VAL A N 1
ATOM 1643 C CA . VAL A 1 232 ? -18.985 -42.566 24.146 1.00 17.38 211 VAL A CA 1
ATOM 1644 C C . VAL A 1 232 ? -19.610 -41.188 23.989 1.00 20.99 211 VAL A C 1
ATOM 1645 O O . VAL A 1 232 ? -18.925 -40.165 24.121 1.00 18.09 211 VAL A O 1
ATOM 1649 N N . LEU A 1 233 ? -20.908 -41.141 23.684 1.00 15.29 212 LEU A N 1
ATOM 1650 C CA . LEU A 1 233 ? -21.602 -39.863 23.538 1.00 23.53 212 LEU A CA 1
ATOM 1651 C C . LEU A 1 233 ? -21.616 -39.081 24.846 1.00 20.51 212 LEU A C 1
ATOM 1652 O O . LEU A 1 233 ? -21.573 -37.841 24.844 1.00 19.13 212 LEU A O 1
ATOM 1657 N N . THR A 1 234 ? -21.741 -39.781 25.972 1.00 15.05 213 THR A N 1
ATOM 1658 C CA . THR A 1 234 ? -21.750 -39.091 27.259 1.00 17.95 213 THR A CA 1
ATOM 1659 C C . THR A 1 234 ? -20.387 -38.473 27.547 1.00 18.94 213 THR A C 1
ATOM 1660 O O . THR A 1 234 ? -20.298 -37.338 28.026 1.00 18.59 213 THR A O 1
ATOM 1664 N N . ILE A 1 235 ? -19.319 -39.224 27.274 1.00 21.07 214 ILE A N 1
ATOM 1665 C CA . ILE A 1 235 ? -17.960 -38.717 27.437 1.00 16.77 214 ILE A CA 1
ATOM 1666 C C . ILE A 1 235 ? -17.723 -37.545 26.507 1.00 18.21 214 ILE A C 1
ATOM 1667 O O . ILE A 1 235 ? -17.086 -36.552 26.882 1.00 20.62 214 ILE A O 1
ATOM 1672 N N . LEU A 1 236 ? -18.242 -37.630 25.283 1.00 15.64 215 LEU A N 1
ATOM 1673 C CA . LEU A 1 236 ? -18.093 -36.518 24.355 1.00 17.10 215 LEU A CA 1
ATOM 1674 C C . LEU A 1 236 ? -18.751 -35.257 24.905 1.00 18.93 215 LEU A C 1
ATOM 1675 O O . LEU A 1 236 ? -18.170 -34.165 24.849 1.00 25.35 215 LEU A O 1
ATOM 1680 N N . GLU A 1 237 ? -19.963 -35.389 25.451 1.00 17.58 216 GLU A N 1
ATOM 1681 C CA . GLU A 1 237 ? -20.668 -34.222 25.972 1.00 24.40 216 GLU A CA 1
ATOM 1682 C C . GLU A 1 237 ? -19.995 -33.680 27.228 1.00 26.52 216 GLU A C 1
ATOM 1683 O O . GLU A 1 237 ? -19.972 -32.466 27.461 1.00 30.16 216 GLU A O 1
ATOM 1689 N N . ASN A 1 238 ? -19.483 -34.569 28.071 1.00 26.43 217 ASN A N 1
ATOM 1690 C CA . ASN A 1 238 ? -18.949 -34.176 29.362 1.00 23.87 217 ASN A CA 1
ATOM 1691 C C . ASN A 1 238 ? -17.478 -33.798 29.309 1.00 23.42 217 ASN A C 1
ATOM 1692 O O . ASN A 1 238 ? -16.941 -33.326 30.316 1.00 26.56 217 ASN A O 1
ATOM 1697 N N . GLY A 1 239 ? -16.822 -33.981 28.170 1.00 27.88 218 GLY A N 1
ATOM 1698 C CA . GLY A 1 239 ? -15.459 -33.504 28.023 1.00 35.36 218 GLY A CA 1
ATOM 1699 C C . GLY A 1 239 ? -14.456 -34.340 28.782 1.00 31.71 218 GLY A C 1
ATOM 1700 O O . GLY A 1 239 ? -13.500 -33.796 29.351 1.00 28.27 218 GLY A O 1
ATOM 1701 N N . SER A 1 240 ? -14.659 -35.652 28.811 1.00 24.87 219 SER A N 1
ATOM 1702 C CA . SER A 1 240 ? -13.836 -36.539 29.616 1.00 27.72 219 SER A CA 1
ATOM 1703 C C . SER A 1 240 ? -12.987 -37.489 28.761 1.00 31.86 219 SER A C 1
ATOM 1704 O O . SER A 1 240 ? -12.637 -37.172 27.612 1.00 28.00 219 SER A O 1
ATOM 1707 N N . LYS A 1 241 ? -12.664 -38.662 29.315 1.00 24.67 220 LYS A N 1
ATOM 1708 C CA . LYS A 1 241 ? -11.918 -39.696 28.604 1.00 28.52 220 LYS A CA 1
ATOM 1709 C C . LYS A 1 241 ? -12.184 -41.019 29.309 1.00 22.17 220 LYS A C 1
ATOM 1710 O O . LYS A 1 241 ? -12.529 -41.037 30.493 1.00 23.03 220 LYS A O 1
ATOM 1716 N N . ALA A 1 242 ? -12.048 -42.128 28.577 1.00 19.08 221 ALA A N 1
ATOM 1717 C CA . ALA A 1 242 ? -12.367 -43.431 29.160 1.00 18.15 221 ALA A CA 1
ATOM 1718 C C . ALA A 1 242 ? -11.885 -44.556 28.258 1.00 24.04 221 ALA A C 1
ATOM 1719 O O . ALA A 1 242 ? -11.517 -44.347 27.098 1.00 19.40 221 ALA A O 1
ATOM 1721 N N . THR A 1 243 ? -11.932 -45.771 28.810 1.00 19.27 222 THR A N 1
ATOM 1722 C CA . THR A 1 243 ? -11.769 -47.004 28.062 1.00 22.92 222 THR A CA 1
ATOM 1723 C C . THR A 1 243 ? -12.999 -47.872 28.270 1.00 24.75 222 THR A C 1
ATOM 1724 O O . THR A 1 243 ? -13.698 -47.761 29.277 1.00 21.42 222 THR A O 1
ATOM 1728 N N . LEU A 1 244 ? -13.242 -48.749 27.304 1.00 18.00 223 LEU A N 1
ATOM 1729 C CA . LEU A 1 244 ? -14.364 -49.675 27.354 1.00 23.90 223 LEU A CA 1
ATOM 1730 C C . LEU A 1 244 ? -14.107 -50.770 26.330 1.00 19.19 223 LEU A C 1
ATOM 1731 O O . LEU A 1 244 ? -13.073 -50.783 25.658 1.00 20.78 223 LEU A O 1
ATOM 1736 N N . GLU A 1 245 ? -15.055 -51.710 26.239 1.00 19.86 224 GLU A N 1
ATOM 1737 C CA . GLU A 1 245 ? -15.039 -52.807 25.282 1.00 25.13 224 GLU A CA 1
ATOM 1738 C C . GLU A 1 245 ? -16.354 -52.816 24.520 1.00 26.82 224 GLU A C 1
ATOM 1739 O O . GLU A 1 245 ? -17.387 -52.408 25.051 1.00 28.60 224 GLU A O 1
ATOM 1745 N N . TYR A 1 246 ? -16.320 -53.314 23.285 1.00 20.46 225 TYR A N 1
ATOM 1746 C CA . TYR A 1 246 ? -17.540 -53.423 22.492 1.00 19.08 225 TYR A CA 1
ATOM 1747 C C . TYR A 1 246 ? -17.306 -54.437 21.376 1.00 19.75 225 TYR A C 1
ATOM 1748 O O . TYR A 1 246 ? -16.164 -54.661 20.956 1.00 24.58 225 TYR A O 1
ATOM 1757 N N . LEU A 1 247 ? -18.395 -55.054 20.914 1.00 20.12 226 LEU A N 1
ATOM 1758 C CA . LEU A 1 247 ? -18.362 -55.953 19.762 1.00 20.75 226 LEU A CA 1
ATOM 1759 C C . LEU A 1 247 ? -18.394 -55.109 18.494 1.00 20.39 226 LEU A C 1
ATOM 1760 O O . LEU A 1 247 ? -19.378 -54.406 18.233 1.00 21.36 226 LEU A O 1
ATOM 1765 N N . ASP A 1 248 ? -17.315 -55.147 17.717 1.00 22.93 227 ASP A N 1
ATOM 1766 C CA . ASP A 1 248 ? -17.227 -54.256 16.560 1.00 20.75 227 ASP A CA 1
ATOM 1767 C C . ASP A 1 248 ? -18.106 -54.788 15.438 1.00 20.75 227 ASP A C 1
ATOM 1768 O O . ASP A 1 248 ? -18.078 -55.993 15.150 1.00 22.22 227 ASP A O 1
ATOM 1773 N N . PRO A 1 249 ? -18.943 -53.950 14.826 1.00 22.06 228 PRO A N 1
ATOM 1774 C CA . PRO A 1 249 ? -19.904 -54.464 13.843 1.00 24.41 228 PRO A CA 1
ATOM 1775 C C . PRO A 1 249 ? -19.302 -54.745 12.482 1.00 27.22 228 PRO A C 1
ATOM 1776 O O . PRO A 1 249 ? -19.964 -55.393 11.662 1.00 23.04 228 PRO A O 1
ATOM 1780 N N . PHE A 1 250 ? -18.080 -54.280 12.212 1.00 23.24 229 PHE A N 1
ATOM 1781 C CA . PHE A 1 250 ? -17.431 -54.568 10.938 1.00 27.41 229 PHE A CA 1
ATOM 1782 C C . PHE A 1 250 ? -16.629 -55.864 11.006 1.00 25.77 229 PHE A C 1
ATOM 1783 O O . PHE A 1 250 ? -16.741 -56.716 10.120 1.00 26.96 229 PHE A O 1
ATOM 1791 N N . SER A 1 251 ? -15.830 -56.029 12.059 1.00 19.42 230 SER A N 1
ATOM 1792 C CA . SER A 1 251 ? -15.030 -57.234 12.236 1.00 18.87 230 SER A CA 1
ATOM 1793 C C . SER A 1 251 ? -15.807 -58.370 12.886 1.00 18.77 230 SER A C 1
ATOM 1794 O O . SER A 1 251 ? -15.423 -59.531 12.725 1.00 24.32 230 SER A O 1
ATOM 1797 N N . HIS A 1 252 ? -16.875 -58.058 13.624 1.00 22.68 231 HIS A N 1
ATOM 1798 C CA . HIS A 1 252 ? -17.580 -59.018 14.486 1.00 21.49 231 HIS A CA 1
ATOM 1799 C C . HIS A 1 252 ? -16.660 -59.593 15.561 1.00 26.33 231 HIS A C 1
ATOM 1800 O O . HIS A 1 252 ? -16.867 -60.709 16.033 1.00 26.68 231 HIS A O 1
ATOM 1807 N N . LYS A 1 253 ? -15.649 -58.826 15.970 1.00 24.50 232 LYS A N 1
ATOM 1808 C CA . LYS A 1 253 ? -14.768 -59.177 17.072 1.00 23.67 232 LYS A CA 1
ATOM 1809 C C . LYS A 1 253 ? -14.815 -58.091 18.139 1.00 23.85 232 LYS A C 1
ATOM 1810 O O . LYS A 1 253 ? -15.010 -56.907 17.841 1.00 20.85 232 LYS A O 1
ATOM 1816 N N . GLU A 1 254 ? -14.630 -58.499 19.389 1.00 23.17 233 GLU A N 1
ATOM 1817 C CA . GLU A 1 254 ? -14.588 -57.528 20.473 1.00 24.14 233 GLU A CA 1
ATOM 1818 C C . GLU A 1 254 ? -13.302 -56.714 20.411 1.00 23.47 233 GLU A C 1
ATOM 1819 O O . GLU A 1 254 ? -12.213 -57.249 20.166 1.00 23.97 233 GLU A O 1
ATOM 1825 N N . ASN A 1 255 ? -13.443 -55.405 20.595 1.00 22.37 234 ASN A N 1
ATOM 1826 C CA . ASN A 1 255 ? -12.328 -54.482 20.605 1.00 21.87 234 ASN A CA 1
ATOM 1827 C C . ASN A 1 255 ? -12.218 -53.821 21.965 1.00 25.87 234 ASN A C 1
ATOM 1828 O O . ASN A 1 255 ? -13.226 -53.574 22.634 1.00 21.90 234 ASN A O 1
ATOM 1833 N N . PHE A 1 256 ? -10.980 -53.543 22.354 1.00 24.21 235 PHE A N 1
ATOM 1834 C CA . PHE A 1 256 ? -10.700 -52.500 23.325 1.00 22.58 235 PHE A CA 1
ATOM 1835 C C . PHE A 1 256 ? -10.839 -51.137 22.657 1.00 23.95 235 PHE A C 1
ATOM 1836 O O . PHE A 1 256 ? -10.543 -50.971 21.467 1.00 21.50 235 PHE A O 1
ATOM 1844 N N . LEU A 1 257 ? -11.272 -50.149 23.439 1.00 19.15 236 LEU A N 1
ATOM 1845 C CA . LEU A 1 257 ? -11.575 -48.816 22.928 1.00 13.43 236 LEU A CA 1
ATOM 1846 C C . LEU A 1 257 ? -11.109 -47.793 23.949 1.00 20.71 236 LEU A C 1
ATOM 1847 O O . LEU A 1 257 ? -11.472 -47.897 25.125 1.00 18.39 236 LEU A O 1
ATOM 1852 N N . ALA A 1 258 ? -10.262 -46.847 23.522 1.00 14.60 237 ALA A N 1
ATOM 1853 C CA . ALA A 1 258 ? -9.943 -45.676 24.334 1.00 14.55 237 ALA A CA 1
ATOM 1854 C C . ALA A 1 258 ? -10.454 -44.451 23.594 1.00 15.46 237 ALA A C 1
ATOM 1855 O O . ALA A 1 258 ? -10.332 -44.370 22.364 1.00 14.81 237 ALA A O 1
ATOM 1857 N N . VAL A 1 259 ? -11.052 -43.516 24.340 1.00 13.25 238 VAL A N 1
ATOM 1858 C CA . VAL A 1 259 ? -11.507 -42.252 23.777 1.00 14.99 238 VAL A CA 1
ATOM 1859 C C . VAL A 1 259 ? -11.000 -41.119 24.651 1.00 17.16 238 VAL A C 1
ATOM 1860 O O . VAL A 1 259 ? -10.838 -41.269 25.869 1.00 14.87 238 VAL A O 1
ATOM 1864 N N . GLU A 1 260 ? -10.773 -39.963 24.018 1.00 16.93 239 GLU A N 1
ATOM 1865 C CA . GLU A 1 260 ? -10.316 -38.779 24.730 1.00 12.91 239 GLU A CA 1
ATOM 1866 C C . GLU A 1 260 ? -10.832 -37.548 23.989 1.00 13.56 239 GLU A C 1
ATOM 1867 O O . GLU A 1 260 ? -10.702 -37.456 22.766 1.00 14.88 239 GLU A O 1
ATOM 1873 N N . THR A 1 261 ? -11.388 -36.599 24.730 1.00 18.06 240 THR A N 1
ATOM 1874 C CA . THR A 1 261 ? -11.883 -35.352 24.173 1.00 22.16 240 THR A CA 1
ATOM 1875 C C . THR A 1 261 ? -10.838 -34.266 24.310 1.00 17.52 240 THR A C 1
ATOM 1876 O O . THR A 1 261 ? -9.912 -34.361 25.120 1.00 15.29 240 THR A O 1
ATOM 1880 N N . PHE A 1 262 ? -11.020 -33.212 23.517 1.00 18.58 241 PHE A N 1
ATOM 1881 C CA . PHE A 1 262 ? -10.273 -31.969 23.667 1.00 23.29 241 PHE A CA 1
ATOM 1882 C C . PHE A 1 262 ? -11.109 -30.839 23.080 1.00 18.63 241 PHE A C 1
ATOM 1883 O O . PHE A 1 262 ? -11.926 -31.062 22.188 1.00 22.07 241 PHE A O 1
ATOM 1891 N N . LYS A 1 263 ? -10.878 -29.628 23.570 1.00 20.07 242 LYS A N 1
ATOM 1892 C CA . LYS A 1 263 ? -11.619 -28.455 23.104 1.00 28.36 242 LYS A CA 1
ATOM 1893 C C . LYS A 1 263 ? -11.169 -28.058 21.696 1.00 25.90 242 LYS A C 1
ATOM 1894 O O . LYS A 1 263 ? -10.004 -27.712 21.474 1.00 29.19 242 LYS A O 1
ATOM 1900 N N . MET A 1 264 ? -12.097 -28.097 20.741 1.00 26.03 243 MET A N 1
ATOM 1901 C CA . MET A 1 264 ? -11.706 -27.927 19.346 1.00 29.20 243 MET A CA 1
ATOM 1902 C C . MET A 1 264 ? -11.149 -26.527 19.086 1.00 31.58 243 MET A C 1
ATOM 1903 O O . MET A 1 264 ? -10.197 -26.367 18.312 1.00 34.88 243 MET A O 1
ATOM 1908 N N . LEU A 1 265 ? -11.732 -25.498 19.711 1.00 30.17 244 LEU A N 1
ATOM 1909 C CA . LEU A 1 265 ? -11.192 -24.147 19.616 1.00 35.54 244 LEU A CA 1
ATOM 1910 C C . LEU A 1 265 ? -10.176 -23.845 20.716 1.00 46.02 244 LEU A C 1
ATOM 1911 O O . LEU A 1 265 ? -9.725 -22.701 20.830 1.00 48.23 244 LEU A O 1
ATOM 1916 N N . GLY A 1 266 ? -9.811 -24.840 21.527 1.00 48.58 245 GLY A N 1
ATOM 1917 C CA . GLY A 1 266 ? -8.796 -24.633 22.542 1.00 50.55 245 GLY A CA 1
ATOM 1918 C C . GLY A 1 266 ? -9.318 -23.887 23.759 1.00 48.57 245 GLY A C 1
ATOM 1919 O O . GLY A 1 266 ? -10.491 -23.980 24.131 1.00 40.99 245 GLY A O 1
ATOM 1920 N N . LYS A 1 267 ? -8.415 -23.138 24.395 1.00 61.29 246 LYS A N 1
ATOM 1921 C CA . LYS A 1 267 ? -8.783 -22.332 25.552 1.00 73.64 246 LYS A CA 1
ATOM 1922 C C . LYS A 1 267 ? -9.675 -21.150 25.188 1.00 73.48 246 LYS A C 1
ATOM 1923 O O . LYS A 1 267 ? -10.227 -20.516 26.093 1.00 73.17 246 LYS A O 1
ATOM 1929 N N . ALA A 1 268 ? -9.830 -20.850 23.897 1.00 71.37 247 ALA A N 1
ATOM 1930 C CA . ALA A 1 268 ? -10.616 -19.701 23.466 1.00 71.52 247 ALA A CA 1
ATOM 1931 C C . ALA A 1 268 ? -12.056 -19.808 23.954 1.00 73.55 247 ALA A C 1
ATOM 1932 O O . ALA A 1 268 ? -12.723 -20.828 23.755 1.00 65.07 247 ALA A O 1
ATOM 1934 N N . GLU A 1 269 ? -12.533 -18.739 24.589 1.00 83.50 248 GLU A N 1
ATOM 1935 C CA . GLU A 1 269 ? -13.859 -18.715 25.193 1.00 91.34 248 GLU A CA 1
ATOM 1936 C C . GLU A 1 269 ? -14.898 -18.392 24.127 1.00 86.04 248 GLU A C 1
ATOM 1937 O O . GLU A 1 269 ? -14.812 -17.352 23.463 1.00 88.14 248 GLU A O 1
ATOM 1943 N N . SER A 1 270 ? -15.880 -19.277 23.973 1.00 78.66 249 SER A N 1
ATOM 1944 C CA . SER A 1 270 ? -16.901 -19.145 22.942 1.00 76.17 249 SER A CA 1
ATOM 1945 C C . SER A 1 270 ? -17.964 -20.209 23.162 1.00 73.07 249 SER A C 1
ATOM 1946 O O . SER A 1 270 ? -17.659 -21.335 23.566 1.00 67.02 249 SER A O 1
ATOM 1949 N N . LYS A 1 271 ? -19.216 -19.840 22.885 1.00 74.18 250 LYS A N 1
ATOM 1950 C CA . LYS A 1 271 ? -20.299 -20.812 22.943 1.00 76.73 250 LYS A CA 1
ATOM 1951 C C . LYS A 1 271 ? -20.157 -21.890 21.873 1.00 73.46 250 LYS A C 1
ATOM 1952 O O . LYS A 1 271 ? -20.734 -22.975 22.019 1.00 72.45 250 LYS A O 1
ATOM 1958 N N . ASP A 1 272 ? -19.389 -21.621 20.812 1.00 70.90 251 ASP A N 1
ATOM 1959 C CA . ASP A 1 272 ? -19.161 -22.582 19.737 1.00 60.04 251 ASP A CA 1
ATOM 1960 C C . ASP A 1 272 ? -18.026 -23.554 20.031 1.00 48.29 251 ASP A C 1
ATOM 1961 O O . ASP A 1 272 ? -17.832 -24.497 19.252 1.00 48.94 251 ASP A O 1
ATOM 1966 N N . ASN A 1 273 ? -17.280 -23.355 21.123 1.00 37.01 252 ASN A N 1
ATOM 1967 C CA . ASN A 1 273 ? -16.141 -24.207 21.473 1.00 36.81 252 ASN A CA 1
ATOM 1968 C C . ASN A 1 273 ? -16.648 -25.473 22.157 1.00 50.60 252 ASN A C 1
ATOM 1969 O O . ASN A 1 273 ? -16.888 -25.492 23.367 1.00 65.54 252 ASN A O 1
ATOM 1974 N N . LEU A 1 274 ? -16.799 -26.537 21.389 1.00 37.03 253 LEU A N 1
ATOM 1975 C CA . LEU A 1 274 ? -17.276 -27.813 21.890 1.00 26.07 253 LEU A CA 1
ATOM 1976 C C . LEU A 1 274 ? -16.142 -28.827 21.806 1.00 26.06 253 LEU A C 1
ATOM 1977 O O . LEU A 1 274 ? -15.046 -28.530 21.312 1.00 31.24 253 LEU A O 1
ATOM 1982 N N . ASN A 1 275 ? -16.409 -30.035 22.299 1.00 23.80 254 ASN A N 1
ATOM 1983 C CA . ASN A 1 275 ? -15.403 -31.093 22.291 1.00 18.62 254 ASN A CA 1
ATOM 1984 C C . ASN A 1 275 ? -15.353 -31.817 20.958 1.00 19.70 254 ASN A C 1
ATOM 1985 O O . ASN A 1 275 ? -16.390 -32.193 20.393 1.00 23.08 254 ASN A O 1
ATOM 1990 N N . TRP A 1 276 ? -14.138 -32.012 20.464 1.00 19.21 255 TRP A N 1
ATOM 1991 C CA . TRP A 1 276 ? -13.833 -33.081 19.534 1.00 17.57 255 TRP A CA 1
ATOM 1992 C C . TRP A 1 276 ? -13.281 -34.270 20.325 1.00 18.66 255 TRP A C 1
ATOM 1993 O O . TRP A 1 276 ? -13.014 -34.178 21.523 1.00 16.75 255 TRP A O 1
ATOM 2004 N N . MET A 1 277 ? -13.123 -35.402 19.647 1.00 12.43 256 MET A N 1
ATOM 2005 C CA . MET A 1 277 ? -12.750 -36.629 20.330 1.00 14.60 256 MET A CA 1
ATOM 2006 C C . MET A 1 277 ? -11.927 -37.476 19.376 1.00 17.89 256 MET A C 1
ATOM 2007 O O . MET A 1 277 ? -12.216 -37.529 18.177 1.00 14.29 256 MET A O 1
ATOM 2012 N N . ILE A 1 278 ? -10.888 -38.115 19.894 1.00 14.21 257 ILE A N 1
ATOM 2013 C CA . ILE A 1 278 ? -10.175 -39.139 19.143 1.00 10.76 257 ILE A CA 1
ATOM 2014 C C . ILE A 1 278 ? -10.414 -40.473 19.834 1.00 15.74 257 ILE A C 1
ATOM 2015 O O . ILE A 1 278 ? -10.383 -40.562 21.065 1.00 16.69 257 ILE A O 1
ATOM 2020 N N . ALA A 1 279 ? -10.700 -41.495 19.034 1.00 16.66 258 ALA A N 1
ATOM 2021 C CA . ALA A 1 279 ? -10.932 -42.858 19.495 1.00 13.48 258 ALA A CA 1
ATOM 2022 C C . ALA A 1 279 ? -9.844 -43.770 18.934 1.00 18.95 258 ALA A C 1
ATOM 2023 O O . ALA A 1 279 ? -9.459 -43.638 17.761 1.00 16.89 258 ALA A O 1
ATOM 2025 N N . LEU A 1 280 ? -9.355 -44.702 19.763 1.00 18.44 259 LEU A N 1
ATOM 2026 C CA . LEU A 1 280 ? -8.358 -45.697 19.356 1.00 12.00 259 LEU A CA 1
ATOM 2027 C C . LEU A 1 280 ? -8.857 -47.105 19.675 1.00 16.06 259 LEU A C 1
ATOM 2028 O O . LEU A 1 280 ? -9.349 -47.355 20.778 1.00 18.11 259 LEU A O 1
ATOM 2033 N N . ILE A 1 281 ? -8.697 -48.043 18.736 1.00 15.64 260 ILE A N 1
ATOM 2034 C CA . ILE A 1 281 ? -9.198 -49.394 18.956 1.00 14.49 260 ILE A CA 1
ATOM 2035 C C . ILE A 1 281 ? -8.065 -50.406 18.822 1.00 19.63 260 ILE A C 1
ATOM 2036 O O . ILE A 1 281 ? -7.100 -50.202 18.083 1.00 17.68 260 ILE A O 1
ATOM 2041 N N . ILE A 1 282 ? -8.183 -51.498 19.582 1.00 20.47 261 ILE A N 1
ATOM 2042 C CA . ILE A 1 282 ? -7.321 -52.674 19.478 1.00 17.06 261 ILE A CA 1
ATOM 2043 C C . ILE A 1 282 ? -8.238 -53.888 19.577 1.00 23.43 261 ILE A C 1
ATOM 2044 O O . ILE A 1 282 ? -9.099 -53.946 20.462 1.00 18.78 261 ILE A O 1
ATOM 2049 N N . GLU A 1 283 ? -8.076 -54.842 18.667 1.00 20.05 262 GLU A N 1
ATOM 2050 C CA . GLU A 1 283 ? -8.857 -56.074 18.731 1.00 22.83 262 GLU A CA 1
ATOM 2051 C C . GLU A 1 283 ? -8.380 -56.955 19.892 1.00 23.18 262 GLU A C 1
ATOM 2052 O O . GLU A 1 283 ? -7.180 -57.228 20.034 1.00 25.54 262 GLU A O 1
ATOM 2058 N N . LYS A 1 284 ? -9.322 -57.384 20.744 1.00 25.72 263 LYS A N 1
ATOM 2059 C CA . LYS A 1 284 ? -8.944 -58.159 21.931 1.00 28.37 263 LYS A CA 1
ATOM 2060 C C . LYS A 1 284 ? -8.192 -59.423 21.561 1.00 32.51 263 LYS A C 1
ATOM 2061 O O . LYS A 1 284 ? -7.191 -59.769 22.208 1.00 26.46 263 LYS A O 1
ATOM 2067 N N . ASP A 1 285 ? -8.672 -60.142 20.541 1.00 30.88 264 ASP A N 1
ATOM 2068 C CA . ASP A 1 285 ? -8.032 -61.398 20.170 1.00 32.48 264 ASP A CA 1
ATOM 2069 C C . ASP A 1 285 ? -6.560 -61.194 19.852 1.00 34.03 264 ASP A C 1
ATOM 2070 O O . ASP A 1 285 ? -5.726 -62.038 20.196 1.00 33.38 264 ASP A O 1
ATOM 2075 N N . LYS A 1 286 ? -6.217 -60.077 19.205 1.00 28.92 265 LYS A N 1
ATOM 2076 C CA . LYS A 1 286 ? -4.815 -59.834 18.869 1.00 33.91 265 LYS A CA 1
ATOM 2077 C C . LYS A 1 286 ? -3.957 -59.657 20.119 1.00 42.04 265 LYS A C 1
ATOM 2078 O O . LYS A 1 286 ? -2.806 -60.102 20.143 1.00 44.64 265 LYS A O 1
ATOM 2084 N N . VAL A 1 287 ? -4.492 -59.027 21.167 1.00 41.04 266 VAL A N 1
ATOM 2085 C CA . VAL A 1 287 ? -3.756 -58.935 22.428 1.00 37.99 266 VAL A CA 1
ATOM 2086 C C . VAL A 1 287 ? -3.529 -60.323 23.008 1.00 42.11 266 VAL A C 1
ATOM 2087 O O . VAL A 1 287 ? -2.399 -60.704 23.348 1.00 43.80 266 VAL A O 1
ATOM 2091 N N . TYR A 1 288 ? -4.601 -61.112 23.115 1.00 44.78 267 TYR A N 1
ATOM 2092 C CA . TYR A 1 288 ? -4.479 -62.426 23.738 1.00 51.78 267 TYR A CA 1
ATOM 2093 C C . TYR A 1 288 ? -3.766 -63.426 22.833 1.00 62.55 267 TYR A C 1
ATOM 2094 O O . TYR A 1 288 ? -3.125 -64.354 23.336 1.00 73.14 267 TYR A O 1
ATOM 2103 N N . GLU A 1 289 ? -3.859 -63.264 21.506 1.00 71.57 268 GLU A N 1
ATOM 2104 C CA . GLU A 1 289 ? -3.137 -64.164 20.605 1.00 80.59 268 GLU A CA 1
ATOM 2105 C C . GLU A 1 289 ? -1.635 -64.091 20.834 1.00 88.52 268 GLU A C 1
ATOM 2106 O O . GLU A 1 289 ? -0.927 -65.084 20.628 1.00 90.09 268 GLU A O 1
ATOM 2112 N N . GLN A 1 290 ? -1.130 -62.928 21.256 1.00 94.50 269 GLN A N 1
ATOM 2113 C CA . GLN A 1 290 ? 0.301 -62.780 21.488 1.00 102.67 269 GLN A CA 1
ATOM 2114 C C . GLN A 1 290 ? 0.787 -63.596 22.681 1.00 109.77 269 GLN A C 1
ATOM 2115 O O . GLN A 1 290 ? 1.996 -63.815 22.810 1.00 115.24 269 GLN A O 1
ATOM 2121 N N . VAL A 1 291 ? -0.115 -64.058 23.543 1.00 107.75 270 VAL A N 1
ATOM 2122 C CA . VAL A 1 291 ? 0.267 -64.933 24.649 1.00 104.75 270 VAL A CA 1
ATOM 2123 C C . VAL A 1 291 ? -0.282 -66.343 24.424 1.00 104.50 270 VAL A C 1
ATOM 2124 O O . VAL A 1 291 ? 0.267 -67.122 23.642 1.00 104.05 270 VAL A O 1
#

Secondary structure (DSSP, 8-state):
-HHHHHHHHHHHHHHHHHHHHHHHHHHHHHHHHHHHHHHHHHHHTTSS--HHHHHHHHHHHHHH-TTEEEEEEEETTEEEEEEEEEEETTEEEEEE-GGGGSSHHHHHHHHHTS-EE---EEEEPTTS-EEEEEEEEEEEE-TTSSSEEEEEEEEEESGGGHHHHTTT--SEEEE-GGGBEEEESSGGGTT-BHHHHTTT-HHHHHHHHHHHHHT-EEEEEEE-TTT-SEEEEEEEEEETTTT---TT--EEEEEEEEEHHHHHHT-